Protein AF-A0A523UGD5-F1 (afdb_monomer_lite)

Sequence (244 aa):
MTGHCSKCGKIWTLQTRQGVCQWCGKSATCQSQRTQALRSLKSRANGRKRQARPVGDNGYDQLDGDWLTYYKVAQYFTHRVRFDDREDFLHDLMLEMATVKAKYQEKGKPLTEAGLMRVASYELSDYWVKQRRLTTWLDCGNCSKEQRRKCRDQDLYSDCPKYHQLVSLNTVVGDDGHKAELIEFLADDNAIDIVARLDARRYLQGFPRRIVQIAYKKYSGYQLDGKDRYYLCQFLKKTQKPLF

Secondary structure (DSSP, 8-state):
-EEE-TTT--EEE-SS---B-TTT-SB-------------------------------SGGG--THHHHHHHHHHHHHTTS-STTHHHHHHHHHHHHHHHHHHHHHTT-PPPHHHHHHHHHHHHHHHHHHHHHHHH----TTS-HHHHHHHHHHTTTTT-TT------TT-EES-TT--EEGGGG---TT---HHHHHHHHHHHHTS-HHHHHHHHHHHTTPPPPHHHHHHHHHHHHHH-----

Structure (mmCIF, N/CA/C/O backbone):
data_AF-A0A523UGD5-F1
#
_entry.id   AF-A0A523UGD5-F1
#
loop_
_atom_site.group_PDB
_atom_site.id
_atom_site.type_symbol
_atom_site.label_atom_id
_atom_site.label_alt_id
_atom_site.label_comp_id
_atom_site.label_asym_id
_atom_site.label_entity_id
_atom_site.label_seq_id
_atom_site.pdbx_PDB_ins_code
_atom_site.Cartn_x
_atom_site.Cartn_y
_atom_site.Cartn_z
_atom_site.occupancy
_atom_site.B_iso_or_equiv
_atom_site.auth_seq_id
_atom_site.auth_comp_id
_atom_site.auth_asym_id
_atom_site.auth_atom_id
_atom_site.pdbx_PDB_model_num
ATOM 1 N N . MET A 1 1 ? -26.309 63.365 18.117 1.00 61.38 1 MET A N 1
ATOM 2 C CA . MET A 1 1 ? -27.279 62.242 18.198 1.00 61.38 1 MET A CA 1
ATOM 3 C C . MET A 1 1 ? -27.912 62.090 16.823 1.00 61.38 1 MET A C 1
ATOM 5 O O . MET A 1 1 ? -28.166 63.114 16.206 1.00 61.38 1 MET A O 1
ATOM 9 N N . THR A 1 2 ? -28.109 60.884 16.292 1.00 63.84 2 THR A N 1
ATOM 10 C CA . THR A 1 2 ? -28.754 60.705 14.978 1.00 63.84 2 THR A CA 1
ATOM 11 C C . THR A 1 2 ? -30.275 60.648 15.139 1.00 63.84 2 THR A C 1
ATOM 13 O O . THR A 1 2 ? -30.794 59.900 15.964 1.00 63.84 2 THR A O 1
ATOM 16 N N . GLY A 1 3 ? -30.992 61.490 14.398 1.00 65.81 3 GLY A N 1
ATOM 17 C CA . GLY A 1 3 ? -32.441 61.442 14.239 1.00 65.81 3 GLY A CA 1
ATOM 18 C C . GLY A 1 3 ? -32.799 60.620 13.006 1.00 65.81 3 GLY A C 1
ATOM 19 O O . GLY A 1 3 ? -32.135 60.727 11.977 1.00 65.81 3 GLY A O 1
ATOM 20 N N . HIS A 1 4 ? -33.836 59.794 13.107 1.00 67.81 4 HIS A N 1
ATOM 21 C CA . HIS A 1 4 ? -34.373 59.014 11.996 1.00 67.81 4 HIS A CA 1
ATOM 22 C C . HIS A 1 4 ? -35.880 59.246 11.901 1.00 67.81 4 HIS A C 1
ATOM 24 O O . HIS A 1 4 ? -36.582 59.223 12.913 1.00 67.81 4 HIS A O 1
ATOM 30 N N . CYS A 1 5 ? -36.390 59.461 10.689 1.00 67.69 5 CYS A N 1
ATOM 31 C CA . CYS A 1 5 ? -37.826 59.534 10.445 1.00 67.69 5 CYS A CA 1
ATOM 32 C C . CYS A 1 5 ? -38.301 58.234 9.792 1.00 67.69 5 CYS A C 1
ATOM 34 O O . CYS A 1 5 ? -37.987 57.974 8.633 1.00 67.69 5 CYS A O 1
ATOM 36 N N . SER A 1 6 ? -39.125 57.462 10.502 1.00 67.44 6 SER A N 1
ATOM 37 C CA . SER A 1 6 ? -39.662 56.174 10.031 1.00 67.44 6 SER A CA 1
ATOM 38 C C . SER A 1 6 ? -40.535 56.275 8.777 1.00 67.44 6 SER A C 1
ATOM 40 O O . SER A 1 6 ? -40.750 55.275 8.103 1.00 67.44 6 SER A O 1
ATOM 42 N N . LYS A 1 7 ? -41.041 57.471 8.445 1.00 65.50 7 LYS A N 1
ATOM 43 C CA . LYS A 1 7 ? -41.917 57.670 7.283 1.00 65.50 7 LYS A CA 1
ATOM 44 C C . LYS A 1 7 ? -41.165 58.038 6.006 1.00 65.50 7 LYS A C 1
ATOM 46 O O . LYS A 1 7 ? -41.513 57.535 4.947 1.00 65.50 7 LYS A O 1
ATOM 51 N N . CYS A 1 8 ? -40.166 58.920 6.083 1.00 72.38 8 CYS A N 1
ATOM 52 C CA . CYS A 1 8 ? -39.362 59.289 4.910 1.00 72.38 8 CYS A CA 1
ATOM 53 C C . CYS A 1 8 ? -38.026 58.538 4.827 1.00 72.38 8 CYS A C 1
ATOM 55 O O . CYS A 1 8 ? -37.286 58.731 3.869 1.00 72.38 8 CYS A O 1
ATOM 57 N N . GLY A 1 9 ? -37.693 57.717 5.827 1.00 67.75 9 GLY A N 1
ATOM 58 C CA . GLY A 1 9 ? -36.482 56.896 5.872 1.00 67.75 9 GLY A CA 1
ATOM 59 C C . GLY A 1 9 ? -35.181 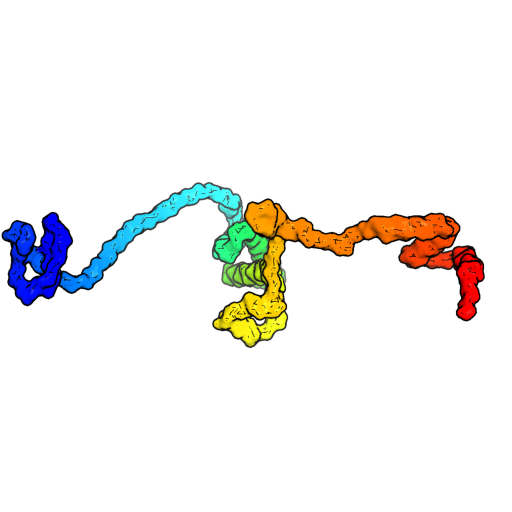57.681 6.069 1.00 67.75 9 GLY A C 1
ATOM 60 O O . GLY A 1 9 ? -34.121 57.079 6.220 1.00 67.75 9 GLY A O 1
ATOM 61 N N . LYS A 1 10 ? -35.233 59.018 6.089 1.00 70.19 10 LYS A N 1
ATOM 62 C CA . LYS A 1 10 ? -34.044 59.872 6.157 1.00 70.19 10 LYS A CA 1
ATOM 63 C C . LYS A 1 10 ? -33.462 59.912 7.566 1.00 70.19 10 LYS A C 1
ATOM 65 O O . LYS A 1 10 ? -34.194 59.937 8.561 1.00 70.19 10 LYS A O 1
ATOM 70 N N . ILE A 1 11 ? -32.135 59.939 7.626 1.00 69.69 11 ILE A N 1
ATOM 71 C CA . ILE A 1 11 ? -31.343 60.040 8.853 1.00 69.69 11 ILE A CA 1
ATOM 72 C C . ILE A 1 11 ? -30.596 61.374 8.822 1.00 69.69 11 ILE A C 1
ATOM 74 O O . ILE A 1 11 ? -30.063 61.756 7.783 1.00 69.69 11 ILE A O 1
ATOM 78 N N . TRP A 1 12 ? -30.558 62.081 9.949 1.00 71.44 12 TRP A N 1
ATOM 79 C CA . TRP A 1 12 ? -29.806 63.327 10.098 1.00 71.44 12 TRP A CA 1
ATOM 80 C C . TRP A 1 12 ? -29.174 63.438 11.480 1.00 71.44 12 TRP A C 1
ATOM 82 O O . TRP A 1 12 ? -29.536 62.726 12.415 1.00 71.44 12 TRP A O 1
ATOM 92 N N . THR A 1 13 ? -28.205 64.330 11.628 1.00 66.56 13 THR A N 1
ATOM 93 C CA . THR A 1 13 ? -27.545 64.599 12.905 1.00 66.56 13 THR A CA 1
ATOM 94 C C . THR A 1 13 ? -28.266 65.737 13.629 1.00 66.56 13 THR A C 1
ATOM 96 O O . THR A 1 13 ? -28.344 66.861 13.149 1.00 66.56 13 THR A O 1
ATOM 99 N N . LEU A 1 14 ? -28.836 65.442 14.799 1.00 61.41 14 LEU A N 1
ATOM 100 C CA . LEU A 1 14 ? -29.460 66.428 15.681 1.00 61.41 14 LEU A CA 1
ATOM 101 C C . LEU A 1 14 ? -28.392 67.061 16.586 1.00 61.41 14 LEU A C 1
ATOM 103 O O . LEU A 1 14 ? -27.676 66.336 17.293 1.00 61.41 14 LEU A O 1
ATOM 107 N N . GLN A 1 15 ? -28.312 68.397 16.573 1.00 58.44 15 GLN A N 1
ATOM 108 C CA . GLN A 1 15 ? -27.441 69.194 17.452 1.00 58.44 15 GLN A CA 1
ATOM 109 C C . GLN A 1 15 ? -28.040 69.392 18.862 1.00 58.44 15 GLN A C 1
ATOM 111 O O . GLN A 1 15 ? -27.291 69.498 19.827 1.00 58.44 15 GLN A O 1
ATOM 116 N N . THR A 1 16 ? -29.368 69.329 19.023 1.00 57.25 16 THR A N 1
ATOM 117 C CA . THR A 1 16 ? -30.081 69.372 20.318 1.00 57.25 16 THR A CA 1
ATOM 118 C C . THR A 1 16 ? -31.269 68.393 20.324 1.00 57.25 16 THR A C 1
ATOM 120 O O . THR A 1 16 ? -31.775 68.003 19.271 1.00 57.25 16 THR A O 1
ATOM 123 N N . ARG A 1 17 ? -31.696 67.914 21.508 1.00 54.78 17 ARG A N 1
ATOM 124 C CA . ARG A 1 17 ? -32.789 66.926 21.661 1.00 54.78 17 ARG A CA 1
ATOM 125 C C . ARG A 1 17 ? -34.153 67.562 21.373 1.00 54.78 17 ARG A C 1
ATOM 127 O O . ARG A 1 17 ? -34.853 67.929 22.310 1.00 54.78 17 ARG A O 1
ATOM 134 N N . GLN A 1 18 ? -34.555 67.668 20.110 1.00 56.19 18 GLN A N 1
ATOM 135 C CA . GLN A 1 18 ? -35.933 68.023 19.760 1.00 56.19 18 GLN A CA 1
ATOM 136 C C . GLN A 1 18 ? -36.442 67.172 18.599 1.00 56.19 18 GLN A C 1
ATOM 138 O O . GLN A 1 18 ? -35.820 67.053 17.545 1.00 56.19 18 GLN A O 1
ATOM 143 N N . GLY A 1 19 ? -37.566 66.511 18.861 1.00 60.88 19 GLY A N 1
ATOM 144 C CA . GLY A 1 19 ? -38.122 65.451 18.044 1.00 60.88 19 GLY A CA 1
ATOM 145 C C . GLY A 1 19 ? -39.165 65.955 17.070 1.00 60.88 19 GLY A C 1
ATOM 146 O O . GLY A 1 19 ? -40.324 65.615 17.255 1.00 60.88 19 GLY A O 1
ATOM 147 N N . VAL A 1 20 ? -38.768 66.702 16.033 1.00 67.25 20 VAL A N 1
ATOM 148 C CA . VAL A 1 20 ? -39.586 66.987 14.836 1.00 67.25 20 VAL A CA 1
ATOM 149 C C . VAL A 1 20 ? -38.708 66.913 13.581 1.00 67.25 20 VAL A C 1
ATOM 151 O O . VAL A 1 20 ? -37.606 67.452 13.545 1.00 67.25 20 VAL A O 1
ATOM 154 N N . CYS A 1 21 ? -39.171 66.201 12.554 1.00 68.31 21 CYS A N 1
ATOM 155 C CA . CYS A 1 21 ? -38.475 66.029 11.282 1.00 68.31 21 CYS A CA 1
ATOM 156 C C . CYS A 1 21 ? -38.555 67.304 10.433 1.00 68.31 21 CYS A C 1
ATOM 158 O O . CYS A 1 21 ? -39.650 67.748 10.091 1.00 68.31 21 CYS A O 1
ATOM 160 N N . GLN A 1 22 ? -37.404 67.837 10.018 1.00 66.19 22 GLN A N 1
ATOM 161 C CA . GLN A 1 22 ? -37.323 69.074 9.229 1.00 66.19 22 GLN A CA 1
ATOM 162 C C . GLN A 1 22 ? -37.952 68.970 7.830 1.00 66.19 22 GLN A C 1
ATOM 164 O O . GLN A 1 22 ? -38.318 69.986 7.254 1.00 66.19 22 GLN A O 1
ATOM 169 N N . TRP A 1 23 ? -38.118 67.761 7.282 1.00 71.12 23 TRP A N 1
ATOM 170 C CA . TRP A 1 23 ? -38.681 67.576 5.936 1.00 71.12 23 TRP A CA 1
ATOM 171 C C . TRP A 1 23 ? -40.185 67.318 5.903 1.00 71.12 23 TRP A C 1
ATOM 173 O O . TRP A 1 23 ? -40.807 67.528 4.870 1.00 71.12 23 TRP A O 1
ATOM 183 N N . CYS A 1 24 ? -40.776 66.817 6.989 1.00 73.12 24 CYS A N 1
ATOM 184 C CA . CYS A 1 24 ? -42.203 66.480 7.012 1.00 73.12 24 CYS A CA 1
ATOM 185 C C . CYS A 1 24 ? -42.978 67.110 8.174 1.00 73.12 24 CYS A C 1
ATOM 187 O O . CYS A 1 24 ? -44.174 66.858 8.302 1.00 73.12 24 CYS A O 1
ATOM 189 N N . GLY A 1 25 ? -42.315 67.900 9.025 1.00 63.97 25 GLY A N 1
ATOM 190 C CA . GLY A 1 25 ? -42.934 68.678 10.102 1.00 63.97 25 GLY A CA 1
ATOM 191 C C . GLY A 1 25 ? -43.533 67.856 11.247 1.00 63.97 25 GLY A C 1
ATOM 192 O O . GLY A 1 25 ? -44.196 68.417 12.112 1.00 63.97 25 GLY A O 1
ATOM 193 N N . LYS A 1 26 ? -43.331 66.531 11.276 1.00 66.31 26 LYS A N 1
ATOM 194 C CA . LYS A 1 26 ? -43.911 65.628 12.289 1.00 66.31 26 LYS A CA 1
ATOM 195 C C . LYS A 1 26 ? -42.903 65.191 13.336 1.00 66.31 26 LYS A C 1
ATOM 197 O O . LYS A 1 26 ? -41.706 65.134 13.052 1.00 66.31 26 LYS A O 1
ATOM 202 N N . SER A 1 27 ? -43.394 64.845 14.526 1.00 61.34 27 SER A N 1
ATOM 203 C CA . SER A 1 27 ? -42.536 64.480 15.644 1.00 61.34 27 SER A CA 1
ATOM 204 C C . SER A 1 27 ? -41.705 63.219 15.368 1.00 61.34 27 SER A C 1
ATOM 206 O O . SER A 1 27 ? -42.207 62.224 14.847 1.00 61.34 27 SER A O 1
ATOM 208 N N . ALA A 1 28 ? -40.410 63.275 15.674 1.00 59.50 28 ALA A N 1
ATOM 209 C CA . ALA A 1 28 ? -39.446 62.196 15.472 1.00 59.50 28 ALA A CA 1
ATOM 210 C C . ALA A 1 28 ? -38.961 61.676 16.832 1.00 59.50 28 ALA A C 1
ATOM 212 O O . ALA A 1 28 ? -38.464 62.439 17.659 1.00 59.50 28 ALA A O 1
ATOM 213 N N . THR A 1 29 ? -39.099 60.375 17.076 1.00 55.31 29 THR A N 1
ATOM 214 C CA . THR A 1 29 ? -38.633 59.714 18.299 1.00 55.31 29 THR A CA 1
ATOM 215 C C . THR A 1 29 ? -37.122 59.480 18.233 1.00 55.31 29 THR A C 1
ATOM 217 O O . THR A 1 29 ? -36.632 58.726 17.394 1.00 55.31 29 THR A O 1
ATOM 220 N N . CYS A 1 30 ? -36.361 60.110 19.132 1.00 50.25 30 CYS A N 1
ATOM 221 C CA . CYS A 1 30 ? -34.925 59.859 19.273 1.00 50.25 30 CYS A CA 1
ATOM 222 C C . CYS A 1 30 ? -34.687 58.432 19.796 1.00 50.25 30 CYS A C 1
ATOM 224 O O . CYS A 1 30 ? -34.859 58.173 20.987 1.00 50.25 30 CYS A O 1
ATOM 226 N N . GLN A 1 31 ? -34.258 57.505 18.936 1.00 51.31 31 GLN A N 1
ATOM 227 C CA . GLN A 1 31 ? -33.793 56.186 19.367 1.00 51.31 31 GLN A CA 1
ATOM 228 C C . GLN A 1 31 ? -32.386 56.306 19.972 1.00 51.31 31 GLN A C 1
ATOM 230 O O . GLN A 1 31 ? -31.380 56.115 19.296 1.00 51.31 31 GLN A O 1
ATOM 235 N N . SER A 1 32 ? -32.285 56.610 21.268 1.00 47.88 32 SER A N 1
ATOM 236 C CA . SER A 1 32 ? -31.050 56.359 22.018 1.00 47.88 32 SER A CA 1
ATOM 237 C C . SER A 1 32 ? -31.013 54.893 22.448 1.00 47.88 32 SER A C 1
ATOM 239 O O . SER A 1 32 ? -31.184 54.574 23.623 1.00 47.88 32 SER A O 1
ATOM 241 N N . GLN A 1 33 ? -30.835 53.985 21.494 1.00 50.12 33 GLN A N 1
ATOM 242 C CA . GLN A 1 33 ? -30.539 52.595 21.809 1.00 50.12 33 GLN A CA 1
ATOM 243 C C . GLN A 1 33 ? -29.031 52.406 21.666 1.00 50.12 33 GLN A C 1
ATOM 245 O O . GLN A 1 33 ? -28.500 52.359 20.560 1.00 50.12 33 GLN A O 1
ATOM 250 N N . ARG A 1 34 ? -28.329 52.281 22.805 1.00 44.00 34 ARG A N 1
ATOM 251 C CA . ARG A 1 34 ? -27.148 51.409 22.841 1.00 44.00 34 ARG A CA 1
ATOM 252 C C . ARG A 1 34 ? -27.615 50.109 22.202 1.00 44.00 34 ARG A C 1
ATOM 254 O O . ARG A 1 34 ? -28.583 49.525 22.687 1.00 44.00 34 ARG A O 1
ATOM 261 N N . THR A 1 35 ? -26.975 49.704 21.116 1.00 45.28 35 THR A N 1
ATOM 262 C CA . THR A 1 35 ? -27.159 48.396 20.501 1.00 45.28 35 THR A CA 1
ATOM 263 C C . THR A 1 35 ? -26.777 47.338 21.534 1.00 45.28 35 THR A C 1
ATOM 265 O O . THR A 1 35 ? -25.656 46.841 21.573 1.00 45.28 35 THR A O 1
ATOM 268 N N . GLN A 1 36 ? -27.709 46.991 22.424 1.00 49.88 36 GLN A N 1
ATOM 269 C CA . GLN A 1 36 ? -27.727 45.658 22.993 1.00 49.88 36 GLN A CA 1
ATOM 270 C C . GLN A 1 36 ? -27.895 44.754 21.786 1.00 49.88 36 GLN A C 1
ATOM 272 O O . GLN A 1 36 ? -28.938 44.783 21.133 1.00 49.88 36 GLN A O 1
ATOM 277 N N . ALA A 1 37 ? -26.820 44.044 21.441 1.00 45.38 37 ALA A N 1
ATOM 278 C CA . ALA A 1 37 ? -26.863 42.997 20.443 1.00 45.38 37 ALA A CA 1
ATOM 279 C C . ALA A 1 37 ? -28.133 42.190 20.702 1.00 45.38 37 ALA A C 1
ATOM 281 O O . ALA A 1 37 ? -28.329 41.696 21.818 1.00 45.38 37 ALA A O 1
ATOM 282 N N . LEU A 1 38 ? -29.017 42.141 19.700 1.00 43.69 38 LEU A N 1
ATOM 283 C CA . LEU A 1 38 ? -30.143 41.224 19.680 1.00 43.69 38 LEU A CA 1
ATOM 284 C C . LEU A 1 38 ? -29.564 39.876 20.086 1.00 43.69 38 LEU A C 1
ATOM 286 O O . LEU A 1 38 ? -28.803 39.275 19.326 1.00 43.69 38 LEU A O 1
ATOM 290 N N . ARG A 1 39 ? -29.853 39.441 21.322 1.00 43.56 39 ARG A N 1
ATOM 291 C CA . ARG A 1 39 ? -29.605 38.062 21.727 1.00 43.56 39 ARG A CA 1
ATOM 292 C C . ARG A 1 39 ? -30.244 37.271 20.614 1.00 43.56 39 ARG A C 1
ATOM 294 O O . ARG A 1 39 ? -31.444 37.448 20.399 1.00 43.56 39 ARG A O 1
ATOM 301 N N . SER A 1 40 ? -29.445 36.514 19.859 1.00 43.44 40 SER A N 1
ATOM 302 C CA . SER A 1 40 ? -29.993 35.703 18.787 1.00 43.44 40 SER A CA 1
ATOM 303 C C . SER A 1 40 ? -31.125 34.929 19.439 1.00 43.44 40 SER A C 1
ATOM 305 O O . SER A 1 40 ? -30.876 34.146 20.365 1.00 43.44 40 SER A O 1
ATOM 307 N N . LEU A 1 41 ? -32.364 35.207 19.039 1.00 50.16 41 LEU A N 1
ATOM 308 C CA . LEU A 1 41 ? -33.441 34.270 19.251 1.00 50.16 41 LEU A CA 1
ATOM 309 C C . LEU A 1 41 ? -32.907 33.026 18.563 1.00 50.16 41 LEU A C 1
ATOM 311 O O . LEU A 1 41 ? -32.875 32.970 17.337 1.00 50.16 41 LEU A O 1
ATOM 315 N N . LYS A 1 42 ? -32.337 32.108 19.356 1.00 45.34 42 LYS A N 1
ATOM 316 C CA . LYS A 1 42 ? -32.001 30.772 18.903 1.00 45.34 42 LYS A CA 1
ATOM 317 C C . LYS A 1 42 ? -33.329 30.286 18.375 1.00 45.34 42 LYS A C 1
ATOM 319 O O . LYS A 1 42 ? -34.216 29.948 19.161 1.00 45.34 42 LYS A O 1
ATOM 324 N N . SER A 1 43 ? -33.488 30.326 17.056 1.00 46.44 43 SER A N 1
ATOM 325 C CA . SER A 1 43 ? -34.434 29.470 16.391 1.00 46.44 43 SER A CA 1
ATOM 326 C C . SER A 1 43 ? -34.125 28.114 16.996 1.00 46.44 43 SER A C 1
ATOM 328 O O . SER A 1 43 ? -33.007 27.601 16.896 1.00 46.44 43 SER A O 1
ATOM 330 N N . ARG A 1 44 ? -35.073 27.602 17.786 1.00 46.56 44 ARG A N 1
ATOM 331 C CA . ARG A 1 44 ? -35.105 26.186 18.089 1.00 46.56 44 ARG A CA 1
ATOM 332 C C . ARG A 1 44 ? -35.155 25.572 16.708 1.00 46.56 44 ARG A C 1
ATOM 334 O O . ARG A 1 44 ? -36.206 25.553 16.076 1.00 46.56 44 ARG A O 1
ATOM 341 N N . ALA A 1 45 ? -33.986 25.203 16.195 1.00 46.53 45 ALA A N 1
ATOM 342 C CA . ALA A 1 45 ? -33.887 24.272 15.113 1.00 46.53 45 ALA A CA 1
ATOM 343 C C . ALA A 1 45 ? -34.666 23.086 15.659 1.00 46.53 45 ALA A C 1
ATOM 345 O O . ALA A 1 45 ? -34.187 22.374 16.542 1.00 46.53 45 ALA A O 1
ATOM 346 N N . ASN A 1 46 ? -35.921 22.957 15.225 1.00 52.19 46 ASN A N 1
ATOM 347 C CA . ASN A 1 46 ? -36.558 21.668 15.139 1.00 52.19 46 ASN A CA 1
ATOM 348 C C . ASN A 1 46 ? -35.533 20.862 14.368 1.00 52.19 46 ASN A C 1
ATOM 350 O O . ASN A 1 46 ? -35.401 21.027 13.154 1.00 52.19 46 ASN A O 1
ATOM 354 N N . GLY A 1 47 ? -34.691 20.143 15.120 1.00 48.94 47 GLY A N 1
ATOM 355 C CA . GLY A 1 47 ? -33.672 19.288 14.565 1.00 48.94 47 GLY A CA 1
ATOM 356 C C . GLY A 1 47 ? -34.418 18.502 13.524 1.00 48.94 47 GLY A C 1
ATOM 357 O O . GLY A 1 47 ? -35.453 17.919 13.856 1.00 48.94 47 GLY A O 1
ATOM 358 N N . ARG A 1 48 ? -33.985 18.621 12.262 1.00 47.53 48 ARG A N 1
ATOM 359 C CA . ARG A 1 48 ? -34.450 17.768 11.174 1.00 47.53 48 ARG A CA 1
ATOM 360 C C . ARG A 1 48 ? -34.545 16.396 11.815 1.00 47.53 48 ARG A C 1
ATOM 362 O O . ARG A 1 48 ? -33.503 15.835 12.160 1.00 47.53 48 ARG A O 1
ATOM 369 N N . LYS A 1 49 ? -35.767 15.927 12.108 1.00 48.69 49 LYS A N 1
ATOM 370 C CA . LYS A 1 49 ? -35.956 14.553 12.541 1.00 48.69 49 LYS A CA 1
ATOM 371 C C . LYS A 1 49 ? -35.333 13.815 11.383 1.00 48.69 49 LYS A C 1
ATOM 373 O O . LYS A 1 49 ? -35.814 13.961 10.257 1.00 48.69 49 LYS A O 1
ATOM 378 N N . ARG A 1 50 ? -34.162 13.213 11.627 1.00 46.97 50 ARG A N 1
ATOM 379 C CA . ARG A 1 50 ? -33.523 12.338 10.655 1.00 46.97 50 ARG A CA 1
ATOM 380 C C . ARG A 1 50 ? -34.672 11.451 10.229 1.00 46.97 50 ARG A C 1
ATOM 382 O O . ARG A 1 50 ? -35.275 10.818 11.097 1.00 46.97 50 ARG A O 1
ATOM 389 N N . GLN A 1 51 ? -35.068 11.545 8.961 1.00 48.06 51 GLN A N 1
ATOM 390 C CA . GLN A 1 51 ? -35.996 10.577 8.407 1.00 48.06 51 GLN A CA 1
ATOM 391 C C . GLN A 1 51 ? -35.431 9.240 8.865 1.00 48.06 51 GLN A C 1
ATOM 393 O O . GLN A 1 51 ? -34.219 9.030 8.715 1.00 48.06 51 GLN A O 1
ATOM 398 N N . ALA A 1 52 ? -36.238 8.453 9.585 1.00 44.28 52 ALA A N 1
ATOM 399 C CA . ALA A 1 52 ? -35.828 7.113 9.956 1.00 44.28 52 ALA A CA 1
ATOM 400 C C . ALA A 1 52 ? -35.314 6.513 8.654 1.00 44.28 52 ALA A C 1
ATOM 402 O O . ALA A 1 52 ? -36.051 6.496 7.664 1.00 44.28 52 ALA A O 1
ATOM 403 N N . ARG A 1 53 ? -34.008 6.209 8.609 1.00 49.88 53 ARG A N 1
ATOM 404 C CA . ARG A 1 53 ? -33.445 5.555 7.433 1.00 49.88 53 ARG A CA 1
ATOM 405 C C . ARG A 1 53 ? -34.369 4.370 7.172 1.00 49.88 53 ARG A C 1
ATOM 407 O O . ARG A 1 53 ? -34.751 3.731 8.159 1.00 49.88 53 ARG A O 1
ATOM 414 N N . PRO A 1 54 ? -34.762 4.097 5.916 1.00 42.28 54 PRO A N 1
ATOM 415 C CA . PRO A 1 54 ? -35.337 2.796 5.643 1.00 42.28 54 PRO A CA 1
ATOM 416 C C . PRO A 1 54 ? -34.343 1.812 6.252 1.00 42.28 54 PRO A C 1
ATOM 418 O O . PRO A 1 54 ? -33.137 1.924 6.002 1.00 42.28 54 PRO A O 1
ATOM 421 N N . VAL A 1 55 ? -34.818 0.984 7.180 1.00 49.62 55 VAL A N 1
ATOM 422 C CA . VAL A 1 55 ? -34.043 -0.132 7.704 1.00 49.62 55 VAL A CA 1
ATOM 423 C C . VAL A 1 55 ? -33.918 -1.059 6.503 1.00 49.62 55 VAL A C 1
ATOM 425 O O . VAL A 1 55 ? -34.737 -1.942 6.291 1.00 49.62 55 VAL A O 1
ATOM 428 N N . GLY A 1 56 ? -32.983 -0.724 5.609 1.00 47.22 56 GLY A N 1
ATOM 429 C CA . GLY A 1 56 ? -32.339 -1.703 4.769 1.00 47.22 56 GLY A CA 1
ATOM 430 C C . GLY A 1 56 ? -31.722 -2.637 5.779 1.00 47.22 56 GLY A C 1
ATOM 431 O O . GLY A 1 56 ? -30.800 -2.252 6.495 1.00 47.22 56 GLY A O 1
ATOM 432 N N . ASP A 1 57 ? -32.393 -3.762 5.965 1.00 50.88 57 ASP A N 1
ATOM 433 C CA . ASP A 1 57 ? -31.928 -4.861 6.778 1.00 50.88 57 ASP A CA 1
ATOM 434 C C . ASP A 1 57 ? -30.534 -5.201 6.249 1.00 50.88 57 ASP A C 1
ATOM 436 O O . ASP A 1 57 ? -30.387 -5.716 5.141 1.00 50.88 57 ASP A O 1
ATOM 440 N N . ASN A 1 58 ? -29.489 -4.783 6.968 1.00 61.38 58 ASN A N 1
ATOM 441 C CA . ASN A 1 58 ? -28.113 -4.937 6.502 1.00 61.38 58 ASN A CA 1
ATOM 442 C C . ASN A 1 58 ? -27.670 -6.416 6.574 1.00 61.38 58 ASN A C 1
ATOM 444 O O . ASN A 1 58 ? -26.477 -6.687 6.562 1.00 61.38 58 ASN A O 1
ATOM 448 N N . GLY A 1 59 ? -28.588 -7.378 6.734 1.00 71.62 59 GLY A N 1
ATOM 449 C CA . GLY A 1 59 ? -28.316 -8.813 6.863 1.00 71.62 59 GLY A CA 1
ATOM 450 C C . GLY A 1 59 ? -27.651 -9.212 8.186 1.00 71.62 59 GLY A C 1
ATOM 451 O O . GLY A 1 59 ? -27.682 -10.379 8.566 1.00 71.62 59 GLY A O 1
ATOM 452 N N . TYR A 1 60 ? -27.089 -8.251 8.924 1.00 77.44 60 TYR A N 1
ATOM 453 C CA . TYR A 1 60 ? -26.380 -8.473 10.184 1.00 77.44 60 TYR A CA 1
ATOM 454 C C . TYR A 1 60 ? -27.292 -8.633 11.406 1.00 77.44 60 TYR A C 1
ATOM 456 O O . TYR A 1 60 ? -26.803 -8.999 12.474 1.00 77.44 60 TYR A O 1
ATOM 464 N N . ASP A 1 61 ? -28.598 -8.393 11.266 1.00 76.94 61 ASP A N 1
ATOM 465 C CA . ASP A 1 61 ? -29.573 -8.540 12.356 1.00 76.94 61 ASP A CA 1
ATOM 466 C C . ASP A 1 61 ? -29.790 -10.016 12.750 1.00 76.94 61 ASP A C 1
ATOM 468 O O . ASP A 1 61 ? -30.299 -10.302 13.831 1.00 76.94 61 ASP A O 1
ATOM 472 N N . GLN A 1 62 ? -29.348 -10.952 11.901 1.00 84.62 62 GLN A N 1
ATOM 473 C CA . GLN A 1 62 ? -29.376 -12.402 12.137 1.00 84.62 62 GLN A CA 1
ATOM 474 C C . GLN A 1 62 ? -28.086 -12.938 12.783 1.00 84.62 62 GLN A C 1
ATOM 476 O O . GLN A 1 62 ? -27.955 -14.145 12.985 1.00 84.62 62 GLN A O 1
ATOM 481 N N . LEU A 1 63 ? -27.096 -12.080 13.057 1.00 86.69 63 LEU A N 1
ATOM 482 C CA . LEU A 1 63 ? -25.856 -12.521 13.688 1.00 86.69 63 LEU A CA 1
ATOM 483 C C . LEU A 1 63 ? -26.069 -12.803 15.174 1.00 86.69 63 LEU A C 1
ATOM 485 O O . LEU A 1 63 ? -26.537 -11.942 15.916 1.00 86.69 63 LEU A O 1
ATOM 489 N N . ASP A 1 64 ? -25.587 -13.963 15.616 1.00 87.00 64 ASP A N 1
ATOM 490 C CA . ASP A 1 64 ? -25.635 -14.390 17.011 1.00 87.00 64 ASP A CA 1
ATOM 491 C C . ASP A 1 64 ? -24.237 -14.578 17.625 1.00 87.00 64 ASP A C 1
ATOM 493 O O . ASP A 1 64 ? -23.221 -14.763 16.944 1.00 87.00 64 ASP A O 1
ATOM 497 N N . GLY A 1 65 ? -24.185 -14.522 18.959 1.00 89.56 65 GLY A N 1
ATOM 498 C CA . GLY A 1 65 ? -22.994 -14.826 19.753 1.00 89.56 65 GLY A CA 1
ATOM 499 C C . GLY A 1 65 ? -21.812 -13.878 19.515 1.00 89.56 65 GLY A C 1
ATOM 500 O O . GLY A 1 65 ? -21.919 -12.654 19.646 1.00 89.56 65 GLY A O 1
ATOM 501 N N . ASP A 1 66 ? -20.649 -14.453 19.208 1.00 91.25 66 ASP A N 1
ATOM 502 C CA . ASP A 1 66 ? -19.399 -13.705 19.039 1.00 91.25 66 ASP A CA 1
ATOM 503 C C . ASP A 1 66 ? -19.429 -12.768 17.835 1.00 91.25 66 ASP A C 1
ATOM 505 O O . ASP A 1 66 ? -18.943 -11.640 17.917 1.00 91.25 66 ASP A O 1
ATOM 509 N N . TRP A 1 67 ? -20.055 -13.200 16.740 1.00 93.50 67 TRP A N 1
ATOM 510 C CA . TRP A 1 67 ? -20.139 -12.423 15.508 1.00 93.50 67 TRP A CA 1
ATOM 511 C C . TRP A 1 67 ? -20.956 -11.147 15.686 1.00 93.50 67 TRP A C 1
ATOM 513 O O . TRP A 1 67 ? -20.555 -10.097 15.186 1.00 93.50 67 TRP A O 1
ATOM 523 N N . LEU A 1 68 ? -22.035 -11.196 16.475 1.00 93.12 68 LEU A N 1
ATOM 524 C CA . LEU A 1 68 ? -22.800 -10.003 16.842 1.00 93.12 68 LEU A CA 1
ATOM 525 C C . LEU A 1 68 ? -21.945 -9.003 17.628 1.00 93.12 68 LEU A C 1
ATOM 527 O O . LEU A 1 68 ? -22.056 -7.789 17.452 1.00 93.12 68 LEU A O 1
ATOM 531 N N . THR A 1 69 ? -21.078 -9.513 18.502 1.00 93.06 69 THR A N 1
ATOM 532 C CA . THR A 1 69 ? -20.158 -8.683 19.286 1.00 93.06 69 THR A CA 1
ATOM 533 C C . THR A 1 69 ? -19.107 -8.047 18.379 1.00 93.06 69 THR A C 1
ATOM 535 O O . THR A 1 69 ? -18.886 -6.839 18.460 1.00 93.06 69 THR A O 1
ATOM 538 N N . TYR A 1 70 ? -18.509 -8.820 17.468 1.00 95.12 70 TYR A N 1
ATOM 539 C CA . TYR A 1 70 ? -17.551 -8.303 16.489 1.00 95.12 70 TYR A CA 1
ATOM 540 C C . TYR A 1 70 ? -18.173 -7.241 15.597 1.00 95.12 70 TYR A C 1
ATOM 542 O O . TYR A 1 70 ? -17.586 -6.177 15.438 1.00 95.12 70 TYR A O 1
ATOM 550 N N . TYR A 1 71 ? -19.381 -7.481 15.088 1.00 94.94 71 TYR A N 1
ATOM 551 C CA . TYR A 1 71 ? -20.106 -6.524 14.263 1.00 94.94 71 TYR A CA 1
ATOM 552 C C . TYR A 1 71 ? -20.349 -5.200 14.999 1.00 94.94 71 TYR A C 1
ATOM 554 O O . TYR A 1 71 ? -20.050 -4.137 14.458 1.00 94.94 71 TYR A O 1
ATOM 562 N N . LYS A 1 72 ? -20.809 -5.236 16.259 1.00 93.56 72 LYS A N 1
ATOM 563 C CA . LYS A 1 72 ? -21.016 -4.019 17.070 1.00 93.56 72 LYS A CA 1
ATOM 564 C C . LYS A 1 72 ? -19.731 -3.211 17.236 1.00 93.56 72 LYS A C 1
ATOM 566 O O . LYS A 1 72 ? -19.747 -1.988 17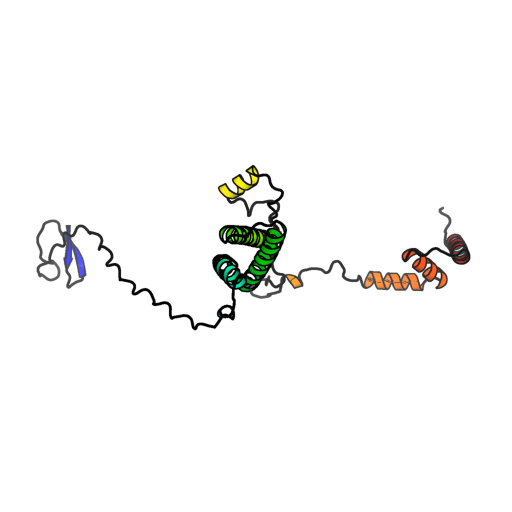.085 1.00 93.56 72 LYS A O 1
ATOM 571 N N . VAL A 1 73 ? -18.616 -3.887 17.522 1.00 94.81 73 VAL A N 1
ATOM 572 C CA . VAL A 1 73 ? -17.308 -3.227 17.622 1.00 94.81 73 VAL A CA 1
ATOM 573 C C . VAL A 1 73 ? -16.879 -2.701 16.251 1.00 94.81 73 VAL A C 1
ATOM 575 O O . VAL A 1 73 ? -16.464 -1.553 16.150 1.00 94.81 73 VAL A O 1
ATOM 578 N N . ALA A 1 74 ? -17.030 -3.481 15.181 1.00 95.19 74 ALA A N 1
ATOM 579 C CA . ALA A 1 74 ? -16.629 -3.099 13.832 1.00 95.19 74 ALA A CA 1
ATOM 580 C C . ALA A 1 74 ? -17.377 -1.873 13.320 1.00 95.19 74 ALA A C 1
ATOM 582 O O . ALA A 1 74 ? -16.764 -0.902 12.871 1.00 95.19 74 ALA A O 1
ATOM 583 N N . GLN A 1 75 ? -18.698 -1.869 13.476 1.00 93.69 75 GLN A N 1
ATOM 584 C CA . GLN A 1 75 ? -19.579 -0.775 13.086 1.00 93.69 75 GLN A CA 1
ATOM 585 C C . GLN A 1 75 ? -19.191 0.551 13.757 1.00 93.69 75 GLN A C 1
ATOM 587 O O . GLN A 1 75 ? -19.343 1.622 13.165 1.00 93.69 75 GLN A O 1
ATOM 592 N N . TYR A 1 76 ? -18.633 0.501 14.970 1.00 94.12 76 TYR A N 1
ATOM 593 C CA . TYR A 1 76 ? -18.111 1.690 15.635 1.00 94.12 76 TYR A CA 1
ATOM 594 C C . TYR A 1 76 ? -16.912 2.307 14.895 1.00 94.12 76 TYR A C 1
ATOM 596 O O . TYR A 1 76 ? -16.739 3.522 14.947 1.00 94.12 76 TYR A O 1
ATOM 604 N N . PHE A 1 77 ? -16.105 1.536 14.162 1.00 94.50 77 PHE A N 1
ATOM 605 C CA . PHE A 1 77 ? -14.924 2.040 13.448 1.00 94.50 77 PHE A CA 1
ATOM 606 C C . PHE A 1 77 ? -15.160 2.338 11.959 1.00 94.50 77 PHE A C 1
ATOM 608 O O . PHE A 1 77 ? -14.471 3.205 11.422 1.00 94.50 77 PHE A O 1
ATOM 615 N N . THR A 1 78 ? -16.147 1.721 11.299 1.00 93.12 78 THR A N 1
ATOM 616 C CA . THR A 1 78 ? -16.369 1.861 9.839 1.00 93.12 78 THR A CA 1
ATOM 617 C C . THR A 1 78 ? -16.549 3.300 9.363 1.00 93.12 78 THR A C 1
ATOM 619 O O . THR A 1 78 ? -16.072 3.682 8.298 1.00 93.12 78 THR A O 1
ATOM 622 N N . HIS A 1 79 ? -17.192 4.158 10.156 1.00 92.38 79 HIS A N 1
ATOM 623 C CA . HIS A 1 79 ? -17.386 5.561 9.777 1.00 92.38 79 HIS A CA 1
ATOM 624 C C . HIS A 1 79 ? -16.072 6.359 9.679 1.00 92.38 79 HIS A C 1
ATOM 626 O O . HIS A 1 79 ? -16.066 7.431 9.072 1.00 92.38 79 HIS A O 1
ATOM 632 N N . ARG A 1 80 ? -14.983 5.852 10.274 1.00 93.69 80 ARG A N 1
ATOM 633 C CA . ARG A 1 80 ? -13.635 6.442 10.251 1.00 93.69 80 ARG A CA 1
ATOM 634 C C . ARG A 1 80 ? -12.811 6.003 9.043 1.00 93.69 80 ARG A C 1
ATOM 636 O O . ARG A 1 80 ? -11.671 6.434 8.928 1.00 93.69 80 ARG A O 1
ATOM 643 N N . VAL A 1 81 ? -13.361 5.141 8.195 1.00 94.94 81 VAL A N 1
ATOM 644 C CA . VAL A 1 81 ? -12.766 4.642 6.951 1.00 94.94 81 VAL A CA 1
ATOM 645 C C . VAL A 1 81 ? -13.409 5.370 5.764 1.00 94.94 81 VAL A C 1
ATOM 647 O O . VAL A 1 81 ? -14.486 5.975 5.903 1.00 94.94 81 VAL A O 1
ATOM 650 N N . ARG A 1 82 ? -12.735 5.368 4.603 1.00 92.69 82 ARG A N 1
ATOM 651 C CA . ARG A 1 82 ? -13.309 5.915 3.362 1.00 92.69 82 ARG A CA 1
ATOM 652 C C . ARG A 1 82 ? -14.633 5.234 3.064 1.00 92.69 82 ARG A C 1
ATOM 654 O O . ARG A 1 82 ? -14.805 4.074 3.395 1.00 92.69 82 ARG A O 1
ATOM 661 N N . PHE A 1 83 ? -15.554 5.979 2.457 1.00 93.25 83 PHE A N 1
ATOM 662 C CA . PHE A 1 83 ? -16.911 5.505 2.194 1.00 93.25 83 PHE A CA 1
ATOM 663 C C . PHE A 1 83 ? -16.936 4.215 1.367 1.00 93.25 83 PHE A C 1
ATOM 665 O O . PHE A 1 83 ? -17.644 3.289 1.747 1.00 93.25 83 PHE A O 1
ATOM 672 N N . ASP A 1 84 ? -16.124 4.168 0.313 1.00 91.88 84 ASP A N 1
ATOM 673 C CA . ASP A 1 84 ? -16.053 3.042 -0.624 1.00 91.88 84 ASP A CA 1
ATOM 674 C C . ASP A 1 84 ? -15.543 1.759 0.058 1.00 91.88 84 ASP A C 1
ATOM 676 O O . ASP A 1 84 ? -16.041 0.677 -0.216 1.00 91.88 84 ASP A O 1
ATOM 680 N N . ASP A 1 85 ? -14.632 1.898 1.027 1.00 94.12 85 ASP A N 1
ATOM 681 C CA . ASP A 1 85 ? -13.941 0.774 1.676 1.00 94.12 85 ASP A CA 1
ATOM 682 C C . ASP A 1 85 ? -14.645 0.305 2.970 1.00 94.12 85 ASP A C 1
ATOM 684 O O . ASP A 1 85 ? -14.114 -0.519 3.715 1.00 94.12 85 ASP A O 1
ATOM 688 N N . ARG A 1 86 ? -15.810 0.871 3.326 1.00 93.81 86 ARG A N 1
ATOM 689 C CA . ARG A 1 86 ? -16.436 0.621 4.644 1.00 93.81 86 ARG A CA 1
ATOM 690 C C . ARG A 1 86 ? -16.896 -0.810 4.835 1.00 93.81 86 ARG A C 1
ATOM 692 O O . ARG A 1 86 ? -16.816 -1.308 5.956 1.00 93.81 86 ARG A O 1
ATOM 699 N N . GLU A 1 87 ? -17.456 -1.402 3.789 1.00 92.31 87 GLU A N 1
ATOM 700 C CA . GLU A 1 87 ? -17.997 -2.756 3.842 1.00 92.31 87 GLU A CA 1
ATOM 701 C C . GLU A 1 87 ? -16.857 -3.767 3.889 1.00 92.31 87 GLU A C 1
ATOM 703 O O . GLU A 1 87 ? -16.835 -4.596 4.794 1.00 92.31 87 GLU A O 1
ATOM 708 N N . ASP A 1 88 ? -15.858 -3.629 3.020 1.00 94.69 88 ASP A N 1
ATOM 709 C CA . ASP A 1 88 ? -14.660 -4.475 3.033 1.00 94.69 88 ASP A CA 1
ATOM 710 C C . ASP A 1 88 ? -13.946 -4.401 4.388 1.00 94.69 88 ASP A C 1
ATOM 712 O O . ASP A 1 88 ? -13.733 -5.422 5.040 1.00 94.69 88 ASP A O 1
ATOM 716 N N . PHE A 1 89 ? -13.705 -3.186 4.897 1.00 95.88 89 PHE A N 1
ATOM 717 C CA . PHE A 1 89 ? -13.087 -2.999 6.210 1.00 95.88 89 PHE A CA 1
ATOM 718 C C . PHE A 1 89 ? -13.907 -3.621 7.347 1.00 95.88 89 PHE A C 1
ATOM 720 O O . PHE A 1 89 ? -13.330 -4.153 8.292 1.00 95.88 89 PHE A O 1
ATOM 727 N N . LEU A 1 90 ? -15.244 -3.548 7.296 1.00 95.38 90 LEU A N 1
ATOM 728 C CA . LEU A 1 90 ? -16.107 -4.169 8.305 1.00 95.38 90 LEU A CA 1
ATOM 729 C C . LEU A 1 90 ? -15.883 -5.681 8.349 1.00 95.38 90 LEU A C 1
ATOM 731 O O . LEU A 1 90 ? -15.688 -6.234 9.434 1.00 95.38 90 LEU A O 1
ATOM 735 N N . HIS A 1 91 ? -15.908 -6.333 7.186 1.00 94.56 91 HIS A N 1
ATOM 736 C CA . HIS A 1 91 ? -15.742 -7.778 7.082 1.00 94.56 91 HIS A CA 1
ATOM 737 C C . HIS A 1 91 ? -14.332 -8.216 7.485 1.00 94.56 91 HIS A C 1
ATOM 739 O O . HIS A 1 91 ? -14.196 -9.130 8.303 1.00 94.56 91 HIS A O 1
ATOM 745 N N . ASP A 1 92 ? -13.301 -7.526 6.996 1.00 95.94 92 ASP A N 1
ATOM 746 C CA . ASP A 1 92 ? -11.903 -7.793 7.346 1.00 95.94 92 ASP A CA 1
ATOM 747 C C . ASP A 1 92 ? -11.687 -7.711 8.861 1.00 95.94 92 ASP A C 1
ATOM 749 O O . ASP A 1 92 ? -11.096 -8.603 9.473 1.00 95.94 92 ASP A O 1
ATOM 753 N N . LEU A 1 93 ? -12.249 -6.684 9.506 1.00 96.44 93 LEU A N 1
ATOM 754 C CA . LEU A 1 93 ? -12.149 -6.512 10.951 1.00 96.44 93 LEU A CA 1
ATOM 755 C C . LEU A 1 93 ? -12.810 -7.662 11.721 1.00 96.44 93 LEU A C 1
ATOM 757 O O . LEU A 1 93 ? -12.280 -8.115 12.737 1.00 96.44 93 LEU A O 1
ATOM 761 N N . MET A 1 94 ? -13.978 -8.123 11.266 1.00 95.62 94 MET A N 1
ATOM 762 C CA . MET A 1 94 ? -14.683 -9.245 11.888 1.00 95.62 94 MET A CA 1
ATOM 763 C C . MET A 1 94 ? -13.882 -10.544 11.765 1.00 95.62 94 MET A C 1
ATOM 765 O O . MET A 1 94 ? -13.799 -11.300 12.738 1.00 95.62 94 MET A O 1
ATOM 769 N N . LEU A 1 95 ? -13.255 -10.784 10.610 1.00 96.75 95 LEU A N 1
ATOM 770 C CA . LEU A 1 95 ? -12.359 -11.922 10.409 1.00 96.75 95 LEU A CA 1
ATOM 771 C C . LEU A 1 95 ? -11.145 -11.836 11.339 1.00 96.75 95 LEU A C 1
ATOM 773 O O . LEU A 1 95 ? -10.854 -12.806 12.040 1.00 96.75 95 LEU A O 1
ATOM 777 N N . GLU A 1 96 ? -10.489 -10.678 11.432 1.00 96.75 96 GLU A N 1
ATOM 778 C CA . GLU A 1 96 ? -9.330 -10.493 12.313 1.00 96.75 96 GLU A CA 1
ATOM 779 C C . GLU A 1 96 ? -9.676 -10.668 13.794 1.00 96.75 96 GLU A C 1
ATOM 781 O O . GLU A 1 96 ? -8.951 -11.322 14.547 1.00 96.75 96 GLU A O 1
ATOM 786 N N . MET A 1 97 ? -10.832 -10.170 14.235 1.00 96.00 97 MET A N 1
ATOM 787 C CA . MET A 1 97 ? -11.318 -10.422 15.593 1.00 96.00 97 MET A CA 1
ATOM 788 C C . MET A 1 97 ? -11.505 -11.916 15.872 1.00 96.00 97 MET A C 1
ATOM 790 O O . MET A 1 97 ? -11.114 -12.392 16.944 1.00 96.00 97 MET A O 1
ATOM 794 N N . ALA A 1 98 ? -12.045 -12.667 14.909 1.00 95.81 98 ALA A N 1
ATOM 795 C CA . ALA A 1 98 ? -12.191 -14.112 15.020 1.00 95.81 98 ALA A CA 1
ATOM 796 C C . ALA A 1 98 ? -10.827 -14.823 15.075 1.00 95.81 98 ALA A C 1
ATOM 798 O O . ALA A 1 98 ? -10.628 -15.687 15.937 1.00 95.81 98 ALA A O 1
ATOM 799 N N . THR A 1 99 ? -9.857 -14.426 14.238 1.00 96.31 99 THR A N 1
ATOM 800 C CA . THR A 1 99 ? -8.508 -15.020 14.254 1.00 96.31 99 THR A CA 1
ATOM 801 C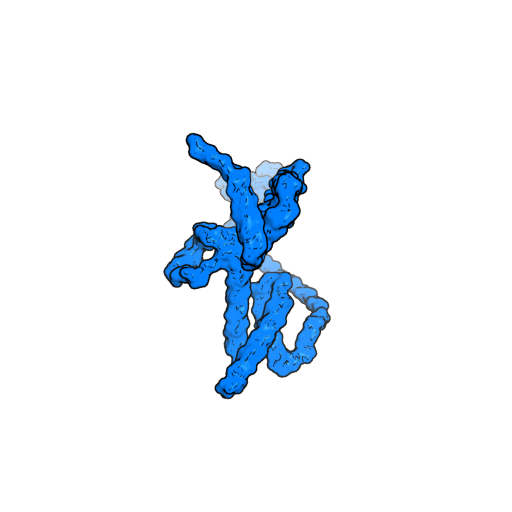 C . THR A 1 99 ? -7.793 -14.757 15.581 1.00 96.31 99 THR A C 1
ATOM 803 O O . THR A 1 99 ? -7.163 -15.655 16.150 1.00 96.31 99 THR A O 1
ATOM 806 N N . VAL A 1 100 ? -7.910 -13.541 16.123 1.00 95.38 100 VAL A N 1
ATOM 807 C CA . VAL A 1 100 ? -7.313 -13.174 17.409 1.00 95.38 100 VAL A CA 1
ATOM 808 C C . VAL A 1 100 ? -7.991 -13.931 18.542 1.00 95.38 100 VAL A C 1
ATOM 810 O O . VAL A 1 100 ? -7.295 -14.434 19.426 1.00 95.38 100 VAL A O 1
ATOM 813 N N . LYS A 1 101 ? -9.321 -14.079 18.519 1.00 94.50 101 LYS A N 1
ATOM 814 C CA . LYS A 1 101 ? -10.027 -14.857 19.540 1.00 94.50 101 LYS A CA 1
ATOM 815 C C . LYS A 1 101 ? -9.564 -16.314 19.561 1.00 94.50 101 LYS A C 1
ATOM 817 O O . LYS A 1 101 ? -9.271 -16.811 20.647 1.00 94.50 101 LYS A O 1
ATOM 822 N N . ALA A 1 102 ? -9.420 -16.957 18.402 1.00 93.75 102 ALA A N 1
ATOM 823 C CA . ALA A 1 102 ? -8.910 -18.328 18.308 1.00 93.75 102 ALA A CA 1
ATOM 824 C C . ALA A 1 102 ? -7.510 -18.460 18.943 1.00 93.75 102 ALA A C 1
ATOM 826 O O . ALA A 1 102 ? -7.297 -19.287 19.830 1.00 93.75 102 ALA A O 1
ATOM 827 N N . LYS A 1 103 ? -6.586 -17.546 18.614 1.00 93.75 103 LYS A N 1
ATOM 828 C CA . LYS A 1 103 ? -5.230 -17.500 19.204 1.00 93.75 103 LYS A CA 1
ATOM 829 C C . LYS A 1 103 ? -5.229 -17.287 20.724 1.00 93.75 103 LYS A C 1
ATOM 831 O O . LYS A 1 103 ? -4.291 -17.684 21.415 1.00 93.75 103 LYS A O 1
ATOM 836 N N . TYR A 1 104 ? -6.229 -16.589 21.258 1.00 93.12 104 TYR A N 1
ATOM 837 C CA . TYR A 1 104 ? -6.382 -16.362 22.698 1.00 93.12 104 TYR A CA 1
ATOM 838 C C . TYR A 1 104 ? -6.970 -17.586 23.412 1.00 93.12 104 TYR A C 1
ATOM 840 O O . TYR A 1 104 ? -6.502 -17.931 24.502 1.00 93.12 104 TYR A O 1
ATOM 848 N N . GLN A 1 105 ? -7.922 -18.277 22.777 1.00 91.75 105 GLN A N 1
ATOM 849 C CA . GLN A 1 105 ? -8.495 -19.532 23.269 1.00 91.75 105 GLN A CA 1
ATOM 850 C C . GLN A 1 105 ? -7.434 -20.630 23.398 1.00 91.75 105 GLN A C 1
ATOM 852 O O . GLN A 1 105 ? -7.368 -21.271 24.443 1.00 91.75 105 GLN A O 1
ATOM 857 N N . GLU A 1 106 ? -6.538 -20.770 22.416 1.00 93.19 106 GLU A N 1
ATOM 858 C CA . GLU A 1 106 ? -5.387 -21.691 22.488 1.00 93.19 106 GLU A CA 1
ATOM 859 C C . GLU A 1 106 ? -4.484 -21.422 23.704 1.00 93.19 106 GLU A C 1
ATOM 861 O O . GLU A 1 106 ? -3.894 -22.333 24.276 1.00 93.19 106 GLU A O 1
ATOM 866 N N . LYS A 1 107 ? -4.398 -20.160 24.139 1.00 91.19 107 LYS A N 1
ATOM 867 C CA . LYS A 1 107 ? -3.611 -19.731 25.307 1.00 91.19 107 LYS A CA 1
ATOM 868 C C . LYS A 1 107 ? -4.394 -19.790 26.621 1.00 91.19 107 LYS A C 1
ATOM 870 O O . LYS A 1 107 ? -3.882 -19.333 27.644 1.00 91.19 107 LYS A O 1
ATOM 875 N N . GLY A 1 108 ? -5.635 -20.278 26.596 1.00 89.81 108 GLY A N 1
ATOM 876 C CA . GLY A 1 108 ? -6.517 -20.360 27.760 1.00 89.81 108 GLY A CA 1
ATOM 877 C C . GLY A 1 108 ? -6.955 -19.001 28.318 1.00 89.81 108 GLY A C 1
ATOM 878 O O . GLY A 1 108 ? -7.334 -18.916 29.484 1.00 89.81 108 GLY A O 1
ATOM 879 N N . LYS A 1 109 ? -6.880 -17.920 27.528 1.00 88.44 109 LYS A N 1
ATOM 880 C CA . LYS A 1 109 ? -7.277 -16.569 27.958 1.00 88.44 109 LYS A CA 1
ATOM 881 C C . LYS A 1 109 ? -8.517 -16.111 27.187 1.00 88.44 109 LYS A C 1
ATOM 883 O O . LYS A 1 109 ? -8.502 -16.163 25.961 1.00 88.44 109 LYS A O 1
ATOM 888 N N . PRO A 1 110 ? -9.571 -15.607 27.852 1.00 88.00 110 PRO A N 1
ATOM 889 C CA . PRO A 1 110 ? -10.710 -15.039 27.144 1.00 88.00 110 PRO A CA 1
ATOM 890 C C . PRO A 1 110 ? -10.337 -13.684 26.529 1.00 88.00 110 PRO A C 1
ATOM 892 O O . PRO A 1 110 ? -9.644 -12.871 27.148 1.00 88.00 110 PRO A O 1
ATOM 895 N N . LEU A 1 111 ? -10.814 -13.424 25.311 1.00 88.50 111 LEU A N 1
ATOM 896 C CA . LEU A 1 111 ? -10.704 -12.112 24.678 1.00 88.50 111 LEU A CA 1
ATOM 897 C C . LEU A 1 111 ? -11.885 -11.241 25.122 1.00 88.50 111 LEU A C 1
ATOM 899 O O . LEU A 1 111 ? -13.038 -11.579 24.867 1.00 88.50 111 LEU A O 1
ATOM 903 N N . THR A 1 112 ? -11.597 -10.137 25.811 1.00 91.38 112 THR A N 1
ATOM 904 C CA . THR A 1 112 ? -12.612 -9.176 26.266 1.00 91.38 112 THR A CA 1
ATOM 905 C C . THR A 1 112 ? -12.970 -8.177 25.165 1.00 91.38 112 THR A C 1
ATOM 907 O O . THR A 1 112 ? -12.191 -7.959 24.235 1.00 91.38 112 THR A O 1
ATOM 910 N N . GLU A 1 113 ? -14.108 -7.492 25.302 1.00 90.81 113 GLU A N 1
ATOM 911 C CA . GLU A 1 113 ? -14.526 -6.418 24.385 1.00 90.81 113 GLU A CA 1
ATOM 912 C C . GLU A 1 113 ? -13.476 -5.299 24.273 1.00 90.81 113 GLU A C 1
ATOM 914 O O . GLU A 1 113 ? -13.183 -4.813 23.184 1.00 90.81 113 GLU A O 1
ATOM 919 N N . ALA A 1 114 ? -12.808 -4.953 25.379 1.00 92.44 114 ALA A N 1
ATOM 920 C CA . ALA A 1 114 ? -11.691 -4.008 25.362 1.00 92.44 114 ALA A CA 1
ATOM 921 C C . ALA A 1 114 ? -10.503 -4.511 24.516 1.00 92.44 114 ALA A C 1
ATOM 923 O O . ALA A 1 114 ? -9.812 -3.718 23.875 1.00 92.44 114 ALA A O 1
ATOM 924 N N . GLY A 1 115 ? -10.266 -5.827 24.493 1.00 93.44 115 GLY A N 1
ATOM 925 C CA . GLY A 1 115 ? -9.292 -6.460 23.606 1.00 93.44 115 GLY A CA 1
ATOM 926 C C . GLY A 1 115 ? -9.678 -6.310 22.135 1.00 93.44 115 GLY A C 1
ATOM 927 O O . GLY A 1 115 ? -8.846 -5.886 21.336 1.00 93.44 115 GLY A O 1
ATOM 928 N N . LEU A 1 116 ? -10.948 -6.557 21.800 1.00 95.12 116 LEU A N 1
ATOM 929 C CA . LEU A 1 116 ? -11.493 -6.363 20.450 1.00 95.12 116 LEU A CA 1
ATOM 930 C C . LEU A 1 116 ? -11.390 -4.903 19.994 1.00 95.12 116 LEU A C 1
ATOM 932 O O . LEU A 1 116 ? -10.937 -4.633 18.886 1.00 95.12 116 LEU A O 1
ATOM 936 N N . MET A 1 117 ? -11.707 -3.949 20.872 1.00 96.12 117 MET A N 1
ATOM 937 C CA . MET A 1 117 ? -11.525 -2.515 20.610 1.00 96.12 117 MET A CA 1
ATOM 938 C C . MET A 1 117 ? -10.066 -2.164 20.290 1.00 96.12 117 MET A C 1
ATOM 940 O O . MET A 1 117 ? -9.804 -1.302 19.449 1.00 96.12 117 MET A O 1
ATOM 944 N N . ARG A 1 118 ? -9.095 -2.828 20.934 1.00 95.88 118 ARG A N 1
ATOM 945 C CA . ARG A 1 118 ? -7.673 -2.632 20.618 1.00 95.88 118 ARG A CA 1
ATOM 946 C C . ARG A 1 118 ? -7.304 -3.211 19.262 1.00 95.88 118 ARG A C 1
ATOM 948 O O . ARG A 1 118 ? -6.632 -2.509 18.514 1.00 95.88 118 ARG A O 1
ATOM 955 N N . VAL A 1 119 ? -7.754 -4.426 18.944 1.00 96.25 119 VAL A N 1
ATOM 956 C CA . VAL A 1 119 ? -7.573 -5.027 17.609 1.00 96.25 119 VAL A CA 1
ATOM 957 C C . VAL A 1 119 ? -8.113 -4.072 16.545 1.00 96.25 119 VAL A C 1
ATOM 959 O O . VAL A 1 119 ? -7.370 -3.662 15.661 1.00 96.25 119 VAL A O 1
ATOM 962 N N . ALA A 1 120 ? -9.343 -3.588 16.720 1.00 96.94 120 ALA A N 1
ATOM 963 C CA . ALA A 1 120 ? -9.965 -2.662 15.783 1.00 96.94 120 ALA A CA 1
ATOM 964 C C . ALA A 1 120 ? -9.201 -1.338 15.618 1.00 96.94 120 ALA A C 1
ATOM 966 O O . ALA A 1 120 ? -9.075 -0.810 14.516 1.00 96.94 120 ALA A O 1
ATOM 967 N N . SER A 1 121 ? -8.655 -0.799 16.711 1.00 96.50 121 SER A N 1
ATOM 968 C CA . SER A 1 121 ? -7.826 0.410 16.675 1.00 96.50 121 SER A CA 1
ATOM 969 C C . SER A 1 121 ? -6.520 0.204 15.895 1.00 96.50 121 SER A C 1
ATOM 971 O O . SER A 1 121 ? -6.080 1.109 15.177 1.00 96.50 121 SER A O 1
ATOM 973 N N . TYR A 1 122 ? -5.897 -0.974 16.021 1.00 95.75 122 TYR A N 1
ATOM 974 C CA . TYR A 1 122 ? -4.700 -1.321 15.253 1.00 95.75 122 TYR A CA 1
ATOM 975 C C . TYR A 1 122 ? -5.018 -1.474 13.767 1.00 95.75 122 TYR A C 1
ATOM 977 O O . TYR A 1 122 ? -4.345 -0.832 12.965 1.00 95.75 122 TYR A O 1
ATOM 985 N N . GLU A 1 123 ? -6.074 -2.205 13.414 1.00 96.38 123 GLU A N 1
ATOM 986 C CA . GLU A 1 123 ? -6.506 -2.369 12.019 1.00 96.38 123 GLU A CA 1
ATOM 987 C C . GLU A 1 123 ? -6.879 -1.036 11.365 1.00 96.38 123 GLU A C 1
ATOM 989 O O . GLU A 1 123 ? -6.454 -0.745 10.251 1.00 96.38 123 GLU A O 1
ATOM 994 N N . LEU A 1 124 ? -7.592 -0.152 12.075 1.00 96.31 124 LEU A N 1
ATOM 995 C CA . LEU A 1 124 ? -7.881 1.191 11.564 1.00 96.31 124 LEU A CA 1
ATOM 996 C C . LEU A 1 124 ? -6.591 1.984 11.304 1.00 96.31 124 LEU A C 1
ATOM 998 O O . LEU A 1 124 ? -6.484 2.713 10.316 1.00 96.31 124 LEU A O 1
ATOM 1002 N N . SER A 1 125 ? -5.619 1.881 12.212 1.00 93.44 125 SER A N 1
ATOM 1003 C CA . SER A 1 125 ? -4.331 2.559 12.053 1.00 93.44 125 SER A CA 1
ATOM 1004 C C . SER A 1 125 ? -3.568 2.006 10.848 1.00 93.44 125 SER A C 1
ATOM 1006 O O . SER A 1 125 ? -3.007 2.786 10.079 1.00 93.44 125 SER A O 1
ATOM 1008 N N . ASP A 1 126 ? -3.579 0.686 10.665 1.00 93.69 126 ASP A N 1
ATOM 1009 C CA . ASP A 1 126 ? -2.933 0.009 9.544 1.00 93.69 126 ASP A CA 1
ATOM 1010 C C . ASP A 1 126 ? -3.607 0.343 8.206 1.00 93.69 126 ASP A C 1
ATOM 1012 O O . ASP A 1 126 ? -2.918 0.691 7.248 1.00 93.69 126 ASP A O 1
ATOM 1016 N N . TYR A 1 127 ? -4.942 0.382 8.161 1.00 95.00 127 TYR A N 1
ATOM 1017 C CA . TYR A 1 127 ? -5.710 0.859 7.009 1.00 95.00 127 TYR A CA 1
ATOM 1018 C C . TYR A 1 127 ? -5.238 2.251 6.558 1.00 95.00 127 TYR A C 1
ATOM 1020 O O . TYR A 1 127 ? -4.924 2.455 5.386 1.00 95.00 127 TYR A O 1
ATOM 1028 N N . TRP A 1 128 ? -5.097 3.211 7.478 1.00 92.50 128 TRP A N 1
ATOM 1029 C CA . TRP A 1 128 ? -4.645 4.561 7.120 1.00 92.50 128 TRP A CA 1
ATOM 1030 C C . TRP A 1 128 ? -3.167 4.624 6.717 1.00 92.50 128 TRP A C 1
ATOM 1032 O O . TRP A 1 128 ? -2.792 5.471 5.902 1.00 92.50 128 TRP A O 1
ATOM 1042 N N . VAL A 1 129 ? -2.319 3.741 7.249 1.00 89.88 129 VAL A N 1
ATOM 1043 C CA . VAL A 1 129 ? -0.922 3.606 6.806 1.00 89.88 129 VAL A CA 1
ATOM 1044 C C . VAL A 1 129 ? -0.863 3.042 5.386 1.00 89.88 129 VAL A C 1
ATOM 1046 O O . VAL A 1 129 ? -0.179 3.620 4.539 1.00 89.88 129 VAL A O 1
ATOM 1049 N N . LYS A 1 130 ? -1.611 1.971 5.099 1.00 91.19 130 LYS A N 1
ATOM 1050 C CA . LYS A 1 130 ? -1.756 1.390 3.757 1.00 91.19 130 LYS A CA 1
ATOM 1051 C C . LYS A 1 130 ? -2.288 2.429 2.775 1.00 91.19 130 LYS A C 1
ATOM 1053 O O . LYS A 1 130 ? -1.666 2.664 1.744 1.00 91.19 130 LYS A O 1
ATOM 10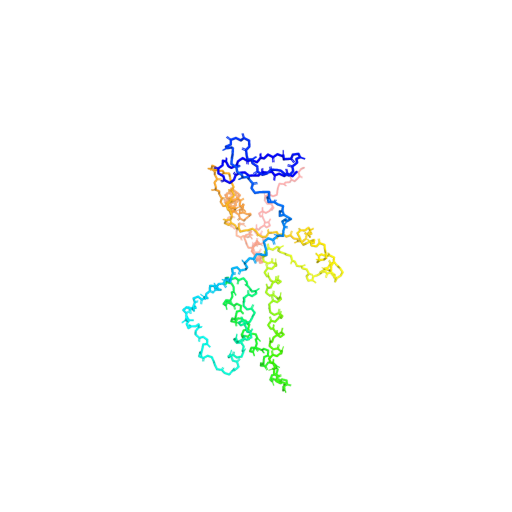58 N N . GLN A 1 131 ? -3.353 3.137 3.140 1.00 90.94 131 GLN A N 1
ATOM 1059 C CA . GLN A 1 131 ? -3.967 4.136 2.271 1.00 90.94 131 GLN A CA 1
ATOM 1060 C C . GLN A 1 131 ? -3.037 5.326 1.992 1.00 90.94 131 GLN A C 1
ATOM 1062 O O . GLN A 1 131 ? -2.967 5.834 0.873 1.00 90.94 131 GLN A O 1
ATOM 1067 N N . ARG A 1 132 ? -2.242 5.749 2.983 1.00 88.06 132 ARG A N 1
ATOM 1068 C CA . ARG A 1 132 ? -1.198 6.761 2.777 1.00 88.06 132 ARG A CA 1
ATOM 1069 C C . ARG A 1 132 ? -0.136 6.283 1.788 1.00 88.06 132 ARG A C 1
ATOM 1071 O O . ARG A 1 132 ? 0.241 7.043 0.900 1.00 88.06 132 ARG A O 1
ATOM 1078 N N . ARG A 1 133 ? 0.319 5.033 1.904 1.00 88.19 133 ARG A N 1
ATOM 1079 C CA . ARG A 1 133 ? 1.285 4.442 0.962 1.00 88.19 133 ARG A CA 1
ATOM 1080 C C . ARG A 1 133 ? 0.707 4.342 -0.451 1.00 88.19 133 ARG A C 1
ATOM 1082 O O . ARG A 1 133 ? 1.414 4.644 -1.401 1.00 88.19 133 ARG A O 1
ATOM 1089 N N . LEU A 1 134 ? -0.571 3.994 -0.587 1.00 87.56 134 LEU A N 1
ATOM 1090 C CA . LEU A 1 134 ? -1.255 3.909 -1.883 1.00 87.56 134 LEU A CA 1
ATOM 1091 C C . LEU A 1 134 ? -1.485 5.263 -2.564 1.00 87.56 134 LEU A C 1
ATOM 1093 O O . LEU A 1 134 ? -1.669 5.303 -3.771 1.00 87.56 134 LEU A O 1
ATOM 1097 N N . THR A 1 135 ? -1.500 6.368 -1.819 1.00 86.25 135 THR A N 1
ATOM 1098 C CA . THR A 1 135 ? -1.800 7.703 -2.374 1.00 86.25 135 THR A CA 1
ATOM 1099 C C . THR A 1 135 ? -0.565 8.582 -2.528 1.00 86.25 135 THR A C 1
ATOM 1101 O O . THR A 1 135 ? -0.476 9.367 -3.466 1.00 86.25 135 THR A O 1
ATOM 1104 N N . THR A 1 136 ? 0.393 8.465 -1.610 1.00 84.44 136 THR A N 1
ATOM 1105 C CA . THR A 1 136 ? 1.550 9.375 -1.506 1.00 84.44 136 THR A CA 1
ATOM 1106 C C . THR A 1 136 ? 2.890 8.642 -1.499 1.00 84.44 136 THR A C 1
ATOM 1108 O O . THR A 1 136 ? 3.933 9.268 -1.305 1.00 84.44 136 THR A O 1
ATOM 1111 N N . TRP A 1 137 ? 2.861 7.308 -1.629 1.00 82.94 137 TRP A N 1
ATOM 1112 C CA . TRP A 1 137 ? 4.020 6.411 -1.531 1.00 82.94 137 TRP A CA 1
ATOM 1113 C C . TRP A 1 137 ? 4.881 6.623 -0.270 1.00 82.94 137 TRP A C 1
ATOM 1115 O O . TRP A 1 137 ? 6.017 6.163 -0.159 1.00 82.94 137 TRP A O 1
ATOM 1125 N N . LEU A 1 138 ? 4.321 7.304 0.732 1.00 86.00 138 LEU A N 1
ATOM 1126 C CA . LEU A 1 138 ? 5.059 7.764 1.891 1.00 86.00 138 LEU A CA 1
ATOM 1127 C C . LEU A 1 138 ? 5.137 6.659 2.945 1.00 86.00 138 LEU A C 1
ATOM 1129 O O . LEU A 1 138 ? 4.164 6.384 3.653 1.00 86.00 138 LEU A O 1
ATOM 1133 N N . ASP A 1 139 ? 6.325 6.079 3.112 1.00 83.69 139 ASP A N 1
ATOM 1134 C CA . ASP A 1 139 ? 6.608 5.166 4.217 1.00 83.69 139 ASP A CA 1
ATOM 1135 C C . ASP A 1 139 ? 7.376 5.852 5.357 1.00 83.69 139 ASP A C 1
ATOM 1137 O O . ASP A 1 139 ? 8.603 6.008 5.335 1.00 83.69 139 ASP A O 1
ATOM 1141 N N . CYS A 1 140 ? 6.636 6.244 6.397 1.00 82.44 140 CYS A N 1
ATOM 1142 C CA . CYS A 1 140 ? 7.208 6.814 7.615 1.00 82.44 140 CYS A CA 1
ATOM 1143 C C . CYS A 1 140 ? 7.686 5.759 8.630 1.00 82.44 140 CYS A C 1
ATOM 1145 O O . CYS A 1 140 ? 8.201 6.139 9.685 1.00 82.44 140 CYS A O 1
ATOM 1147 N N . GLY A 1 141 ? 7.506 4.458 8.359 1.00 80.81 141 GLY A N 1
ATOM 1148 C CA . GLY A 1 141 ? 7.898 3.371 9.266 1.00 80.81 141 GLY A CA 1
ATOM 1149 C C . GLY A 1 141 ? 9.396 3.367 9.578 1.00 80.81 141 GLY A C 1
ATOM 1150 O O . GLY A 1 141 ? 9.788 3.210 10.734 1.00 80.81 141 GLY A O 1
ATOM 1151 N N . ASN A 1 142 ? 10.217 3.678 8.571 1.00 83.19 142 ASN A N 1
ATOM 1152 C CA . ASN A 1 142 ? 11.678 3.723 8.682 1.00 83.19 142 ASN A CA 1
ATOM 1153 C C . ASN A 1 142 ? 12.220 5.049 9.251 1.00 83.19 142 ASN A C 1
ATOM 1155 O O . ASN A 1 142 ? 13.430 5.209 9.395 1.00 83.19 142 ASN A O 1
ATOM 1159 N N . CYS A 1 143 ? 11.360 6.026 9.554 1.00 87.81 143 CYS A N 1
ATOM 1160 C CA . CYS A 1 143 ? 11.781 7.318 10.096 1.00 87.81 143 CYS A CA 1
ATOM 1161 C C . CYS A 1 143 ? 11.952 7.267 11.623 1.00 87.81 143 CYS A C 1
ATOM 1163 O O . CYS A 1 143 ? 11.202 6.590 12.345 1.00 87.81 143 CYS A O 1
ATOM 1165 N N . SER A 1 144 ? 12.894 8.056 12.149 1.00 90.31 144 SER A N 1
ATOM 1166 C CA . SER A 1 144 ? 13.109 8.148 13.596 1.00 90.31 144 SER A CA 1
ATOM 1167 C C . SER A 1 144 ? 11.878 8.728 14.310 1.00 90.31 144 SER A C 1
ATOM 1169 O O . SER A 1 144 ? 11.018 9.380 13.705 1.00 90.31 144 SER A O 1
ATOM 1171 N N . LYS A 1 145 ? 11.752 8.472 15.619 1.00 91.31 145 LYS A N 1
ATOM 1172 C CA . LYS A 1 145 ? 10.640 9.013 16.423 1.00 91.31 145 LYS A CA 1
ATOM 1173 C C . LYS A 1 145 ? 10.656 10.545 16.442 1.00 91.31 145 LYS A C 1
ATOM 1175 O O . LYS A 1 145 ? 9.604 11.165 16.330 1.00 91.31 145 LYS A O 1
ATOM 1180 N N . GLU A 1 146 ? 11.843 11.141 16.527 1.00 92.81 146 GLU A N 1
ATOM 1181 C CA . GLU A 1 146 ? 12.023 12.596 16.522 1.00 92.81 146 GLU A CA 1
ATOM 1182 C C . GLU A 1 146 ? 11.632 13.221 15.184 1.00 92.81 146 GLU A C 1
ATOM 1184 O O . GLU A 1 146 ? 10.913 14.216 15.165 1.00 92.81 146 GLU A O 1
ATOM 1189 N N . GLN A 1 147 ? 12.036 12.612 14.065 1.00 88.69 147 GLN A N 1
ATOM 1190 C CA . GLN A 1 147 ? 11.650 13.072 12.729 1.00 88.69 147 GLN A CA 1
ATOM 1191 C C . GLN A 1 147 ? 10.131 13.053 12.558 1.00 88.69 147 GLN A C 1
ATOM 1193 O O . GLN A 1 147 ? 9.547 14.045 12.134 1.00 88.69 147 GLN A O 1
ATOM 1198 N N . ARG A 1 148 ? 9.472 11.955 12.950 1.00 89.00 148 ARG A N 1
ATOM 1199 C CA . ARG A 1 148 ? 8.006 11.840 12.887 1.00 89.00 148 ARG A CA 1
ATOM 1200 C C . ARG A 1 148 ? 7.295 12.853 13.777 1.00 89.00 148 ARG A C 1
ATOM 1202 O O . ARG A 1 148 ? 6.234 13.339 13.397 1.00 89.00 148 ARG A O 1
ATOM 1209 N N . ARG A 1 149 ? 7.866 13.169 14.943 1.00 91.19 149 ARG A N 1
ATOM 1210 C CA . ARG A 1 149 ? 7.342 14.213 15.827 1.00 91.19 149 ARG A CA 1
ATOM 1211 C C . ARG A 1 149 ? 7.435 15.582 15.158 1.00 91.19 149 ARG A C 1
ATOM 1213 O O . ARG A 1 149 ? 6.412 16.235 15.026 1.00 91.19 149 ARG A O 1
ATOM 1220 N N . LYS A 1 150 ? 8.607 15.948 14.628 1.00 92.88 150 LYS A N 1
ATOM 1221 C CA . LYS A 1 150 ? 8.794 17.200 13.875 1.00 92.88 150 LYS A CA 1
ATOM 1222 C C . LYS A 1 150 ? 7.831 17.306 12.692 1.00 92.88 150 LYS A C 1
ATOM 1224 O O . LYS A 1 150 ? 7.164 18.320 12.558 1.00 92.88 150 LYS A O 1
ATOM 1229 N N . CYS A 1 151 ? 7.686 16.242 11.898 1.00 90.38 151 CYS A N 1
ATOM 1230 C CA . CYS A 1 151 ? 6.748 16.221 10.769 1.00 90.38 151 CYS A CA 1
ATOM 1231 C C . CYS A 1 151 ? 5.293 16.411 11.213 1.00 90.38 151 CYS A C 1
ATOM 1233 O O . CYS A 1 151 ? 4.521 17.017 10.489 1.00 90.38 151 CYS A O 1
ATOM 1235 N N . ARG A 1 152 ? 4.905 15.899 12.390 1.00 88.62 152 ARG A N 1
ATOM 1236 C CA . ARG A 1 152 ? 3.555 16.082 12.941 1.00 88.62 152 ARG A CA 1
ATOM 1237 C C . ARG A 1 152 ? 3.336 17.487 13.497 1.00 88.62 152 ARG A C 1
ATOM 1239 O O . ARG A 1 152 ? 2.248 18.019 13.334 1.00 88.62 152 ARG A O 1
ATOM 1246 N N . ASP A 1 153 ? 4.347 18.053 14.147 1.00 93.56 153 ASP A N 1
ATOM 1247 C CA . ASP A 1 153 ? 4.264 19.376 14.771 1.00 93.56 153 ASP A CA 1
ATOM 1248 C C . ASP A 1 153 ? 4.309 20.501 13.719 1.00 93.56 153 ASP A C 1
ATOM 1250 O O . ASP A 1 153 ? 3.681 21.538 13.904 1.00 93.56 153 ASP A O 1
ATOM 1254 N N . GLN A 1 154 ? 5.043 20.291 12.621 1.00 93.25 154 GLN A N 1
ATOM 1255 C CA . GLN A 1 154 ? 5.271 21.275 11.552 1.00 93.25 154 GLN A CA 1
ATOM 1256 C C . GLN A 1 154 ? 4.527 20.959 10.241 1.00 93.25 154 GLN A C 1
ATOM 1258 O O . GLN A 1 154 ? 4.691 21.687 9.272 1.00 93.25 154 GLN A O 1
ATOM 1263 N N . ASP A 1 155 ? 3.748 19.875 10.200 1.00 87.44 155 ASP A N 1
ATOM 1264 C CA . ASP A 1 155 ? 2.996 19.392 9.027 1.00 87.44 155 ASP A CA 1
ATOM 1265 C C . ASP A 1 155 ? 3.825 19.210 7.734 1.00 87.44 155 ASP A C 1
ATOM 1267 O O . ASP A 1 155 ? 3.370 19.451 6.622 1.00 87.44 155 ASP A O 1
ATOM 1271 N N . LEU A 1 156 ? 5.066 18.726 7.868 1.00 88.88 156 LEU A N 1
ATOM 1272 C CA . LEU A 1 156 ? 6.039 18.588 6.766 1.00 88.88 156 LEU A CA 1
ATOM 1273 C C . LEU A 1 156 ? 5.858 17.311 5.920 1.00 88.88 156 LEU A C 1
ATOM 1275 O O . LEU A 1 156 ? 6.831 16.739 5.424 1.00 88.88 156 LEU A O 1
ATOM 1279 N N . TYR A 1 157 ? 4.638 16.781 5.810 1.00 83.50 157 TYR A N 1
ATOM 1280 C CA . TYR A 1 157 ? 4.412 15.519 5.092 1.00 83.50 157 TYR A CA 1
ATOM 1281 C C . TYR A 1 157 ? 4.528 15.674 3.572 1.00 83.50 157 TYR A C 1
ATOM 1283 O O . TYR A 1 157 ? 5.078 14.779 2.929 1.00 83.50 157 TYR A O 1
ATOM 1291 N N . SER A 1 158 ? 4.049 16.791 3.017 1.00 84.69 158 SER A N 1
ATOM 1292 C CA . SER A 1 158 ? 4.151 17.128 1.588 1.00 84.69 158 SER A CA 1
ATOM 1293 C C . SER A 1 158 ? 5.586 17.397 1.148 1.00 84.69 158 SER A C 1
ATOM 1295 O O . SER A 1 158 ? 5.966 17.064 0.032 1.00 84.69 158 SER A O 1
ATOM 1297 N N . ASP A 1 159 ? 6.393 17.952 2.051 1.00 88.06 159 ASP A N 1
ATOM 1298 C CA . ASP A 1 159 ? 7.762 18.391 1.765 1.00 88.06 159 ASP A CA 1
ATOM 1299 C C . ASP A 1 159 ? 8.779 17.259 1.968 1.00 88.06 159 ASP A C 1
ATOM 1301 O O . ASP A 1 159 ? 9.994 17.447 1.869 1.00 88.06 159 ASP A O 1
ATOM 1305 N N . CYS A 1 160 ? 8.301 16.059 2.305 1.00 87.38 160 CYS A N 1
ATOM 1306 C CA . CYS A 1 160 ? 9.168 14.919 2.506 1.00 87.38 160 CYS A CA 1
ATOM 1307 C C . CYS A 1 160 ? 9.787 14.496 1.164 1.00 87.38 160 CYS A C 1
ATOM 1309 O O . CYS A 1 160 ? 9.053 14.232 0.220 1.00 87.38 160 CYS A O 1
ATOM 1311 N N . PRO A 1 161 ? 11.109 14.270 1.076 1.00 86.62 161 PRO A N 1
ATOM 1312 C CA . PRO A 1 161 ? 11.734 13.789 -0.160 1.00 86.62 161 PRO A CA 1
ATOM 1313 C C . PRO A 1 161 ? 11.258 12.389 -0.589 1.00 86.62 161 PRO A C 1
ATOM 1315 O O . PRO A 1 161 ? 11.521 11.957 -1.704 1.00 86.62 161 PRO A O 1
ATOM 1318 N N . LYS A 1 162 ? 10.577 11.651 0.297 1.00 84.94 162 LYS A N 1
ATOM 1319 C CA . LYS A 1 162 ? 9.949 10.361 -0.021 1.00 84.94 162 LYS A CA 1
ATOM 1320 C C . LYS A 1 162 ? 8.513 10.504 -0.530 1.00 84.94 162 LYS A C 1
ATOM 1322 O O . LYS A 1 162 ? 7.948 9.514 -0.987 1.00 84.94 162 LYS A O 1
ATOM 1327 N N . TYR A 1 163 ? 7.912 11.684 -0.409 1.00 88.31 163 TYR A N 1
ATOM 1328 C CA . TYR A 1 163 ? 6.547 11.940 -0.840 1.00 88.31 163 TYR A CA 1
ATOM 1329 C C . TYR A 1 163 ? 6.473 11.921 -2.367 1.00 88.31 163 TYR A C 1
ATOM 1331 O O . TYR A 1 163 ? 7.146 12.701 -3.034 1.00 88.31 163 TYR A O 1
ATOM 1339 N N . HIS A 1 164 ? 5.641 11.036 -2.909 1.00 87.62 164 HIS A N 1
ATOM 1340 C CA . HIS A 1 164 ? 5.340 10.976 -4.334 1.00 87.62 164 HIS A CA 1
ATOM 1341 C C . HIS A 1 164 ? 3.836 10.797 -4.493 1.00 87.62 164 HIS A C 1
ATOM 1343 O O . HIS A 1 164 ? 3.283 9.763 -4.122 1.00 87.62 164 HIS A O 1
ATOM 1349 N N . GLN A 1 165 ? 3.156 11.811 -5.023 1.00 85.88 165 GLN A N 1
ATOM 1350 C CA . GLN A 1 165 ? 1.725 11.710 -5.268 1.00 85.88 165 GLN A CA 1
ATOM 1351 C C . GLN A 1 165 ? 1.466 10.705 -6.391 1.00 85.88 165 GLN A C 1
ATOM 1353 O O . GLN A 1 165 ? 1.934 10.882 -7.514 1.00 85.88 165 GLN A O 1
ATOM 1358 N N . LEU A 1 166 ? 0.698 9.663 -6.085 1.00 86.88 166 LEU A N 1
ATOM 1359 C CA . LEU A 1 166 ? 0.215 8.732 -7.089 1.00 86.88 166 LEU A CA 1
ATOM 1360 C C . LEU A 1 166 ? -0.970 9.371 -7.813 1.00 86.88 166 LEU A C 1
ATOM 1362 O O . LEU A 1 166 ? -1.959 9.780 -7.200 1.00 86.88 166 LEU A O 1
ATOM 1366 N N . VAL A 1 167 ? -0.830 9.486 -9.129 1.00 88.38 167 VAL A N 1
ATOM 1367 C CA . VAL A 1 167 ? -1.824 10.065 -10.031 1.00 88.38 167 VAL A CA 1
ATOM 1368 C C . VAL A 1 167 ? -2.450 8.929 -10.834 1.00 88.38 167 VAL A C 1
ATOM 1370 O O . VAL A 1 167 ? -1.761 7.993 -11.238 1.00 88.38 167 VAL A O 1
ATOM 1373 N N . SER A 1 168 ? -3.770 8.976 -11.027 1.00 89.44 168 SER A N 1
ATOM 1374 C CA . SER A 1 168 ? -4.462 7.986 -11.854 1.00 89.44 168 SER A CA 1
ATOM 1375 C C . SER A 1 168 ? -4.048 8.140 -13.316 1.00 89.44 168 SER A C 1
ATOM 1377 O O . SER A 1 168 ? -3.962 9.248 -13.824 1.00 89.44 168 SER A O 1
ATOM 1379 N N . LEU A 1 169 ? -3.848 7.032 -14.023 1.00 92.50 169 LEU A N 1
ATOM 1380 C CA . LEU A 1 169 ? -3.553 7.067 -15.458 1.00 92.50 169 LEU A CA 1
ATOM 1381 C C . LEU A 1 169 ? -4.708 7.645 -16.292 1.00 92.50 169 LEU A C 1
ATOM 1383 O O . LEU A 1 169 ? -4.475 8.222 -17.349 1.00 92.50 169 LEU A O 1
ATOM 1387 N N . ASN A 1 170 ? -5.931 7.576 -15.765 1.00 93.19 170 ASN A N 1
ATOM 1388 C CA . ASN A 1 170 ? -7.130 8.126 -16.393 1.00 93.19 170 ASN A CA 1
ATOM 1389 C C . ASN A 1 170 ? -7.308 9.624 -16.083 1.00 93.19 170 ASN A C 1
ATOM 1391 O O . ASN A 1 170 ? -8.373 10.190 -16.329 1.00 93.19 170 ASN A O 1
ATOM 1395 N N . THR A 1 171 ? -6.321 10.289 -15.465 1.00 91.44 171 THR A N 1
ATOM 1396 C CA . THR A 1 171 ? -6.397 11.743 -15.309 1.00 91.44 171 THR A CA 1
ATOM 1397 C C . THR A 1 171 ? -6.300 12.401 -16.671 1.00 91.44 171 THR A C 1
ATOM 1399 O O . THR A 1 171 ? -5.335 12.179 -17.399 1.00 91.44 171 THR A O 1
ATOM 1402 N N . VAL A 1 172 ? -7.283 13.239 -16.980 1.00 90.94 172 VAL A N 1
ATOM 1403 C CA . VAL A 1 172 ? -7.296 14.037 -18.202 1.00 90.94 172 VAL A CA 1
ATOM 1404 C C . VAL A 1 172 ? -6.261 15.151 -18.084 1.00 90.94 172 VAL A C 1
ATOM 1406 O O . VAL A 1 172 ? -6.282 15.936 -17.135 1.00 90.94 172 VAL A O 1
ATOM 1409 N N . VAL A 1 173 ? -5.369 15.209 -19.063 1.00 88.38 173 VAL A N 1
ATOM 1410 C CA . VAL A 1 173 ? -4.322 16.211 -19.229 1.00 88.38 173 VAL A CA 1
ATOM 1411 C C . VAL A 1 173 ? -4.539 16.908 -20.571 1.00 88.38 173 VAL A C 1
ATOM 1413 O O . VAL A 1 173 ? -4.944 16.292 -21.555 1.00 88.38 173 VAL A O 1
ATOM 1416 N N . GLY A 1 174 ? -4.281 18.211 -20.610 1.00 80.75 174 GLY A N 1
ATOM 1417 C CA . GLY A 1 174 ? -4.414 19.020 -21.817 1.00 80.75 174 GLY A CA 1
ATOM 1418 C C . GLY A 1 174 ? -5.334 20.215 -21.624 1.00 80.75 174 GLY A C 1
ATOM 1419 O O . GLY A 1 174 ? -6.029 20.336 -20.614 1.00 80.75 174 GLY A O 1
ATOM 1420 N N . ASP A 1 175 ? -5.270 21.123 -22.588 1.00 78.44 175 ASP A N 1
ATOM 1421 C CA . ASP A 1 175 ? -5.987 22.394 -22.562 1.00 78.44 175 ASP A CA 1
ATOM 1422 C C . ASP A 1 175 ? -7.331 22.284 -23.303 1.00 78.44 175 ASP A C 1
ATOM 1424 O O . ASP A 1 175 ? -7.627 21.255 -23.920 1.00 78.44 175 ASP A O 1
ATOM 1428 N N . ASP A 1 176 ? -8.141 23.344 -23.275 1.00 75.44 176 ASP A N 1
ATOM 1429 C CA . ASP A 1 176 ? -9.538 23.381 -23.755 1.00 75.44 176 ASP A CA 1
ATOM 1430 C C . ASP A 1 176 ? -9.790 22.838 -25.184 1.00 75.44 176 ASP A C 1
ATOM 1432 O O . ASP A 1 176 ? -10.932 22.522 -25.528 1.00 75.44 176 ASP A O 1
ATOM 1436 N N . GLY A 1 177 ? -8.750 22.681 -26.011 1.00 77.00 177 GLY A N 1
ATOM 1437 C 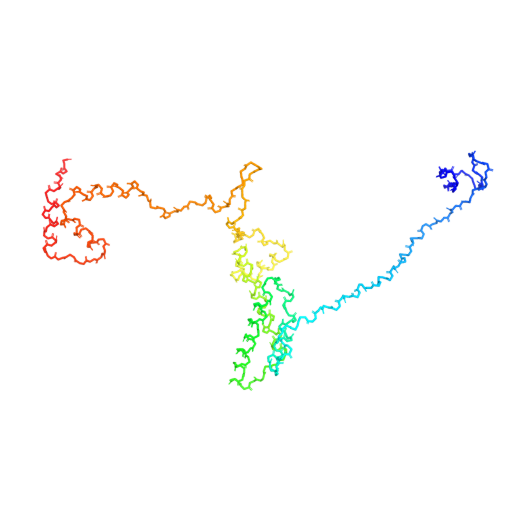CA . GLY A 1 177 ? -8.831 22.119 -27.365 1.00 77.00 177 GLY A CA 1
ATOM 1438 C C . GLY A 1 177 ? -8.476 20.632 -27.514 1.00 77.00 177 GLY A C 1
ATOM 1439 O O . GLY A 1 177 ? -8.945 20.005 -28.461 1.00 77.00 177 GLY A O 1
ATOM 1440 N N . HIS A 1 178 ? -7.683 20.045 -26.610 1.00 78.81 178 HIS A N 1
ATOM 1441 C CA . HIS A 1 178 ? -7.199 18.663 -26.729 1.00 78.81 178 HIS A CA 1
ATOM 1442 C C . HIS A 1 178 ? -7.049 18.016 -25.352 1.00 78.81 178 HIS A C 1
ATOM 1444 O O . HIS A 1 178 ? -6.027 18.161 -24.688 1.00 78.81 178 HIS A O 1
ATOM 1450 N N . LYS A 1 179 ? -8.088 17.285 -24.944 1.00 86.81 179 LYS A N 1
ATOM 1451 C CA . LYS A 1 179 ? -8.107 16.482 -23.721 1.00 86.81 179 LYS A CA 1
ATOM 1452 C C . LYS A 1 179 ? -7.640 15.071 -24.058 1.00 86.81 179 LYS A C 1
ATOM 1454 O O . LYS A 1 179 ? -8.306 14.397 -24.837 1.00 86.81 179 LYS A O 1
ATOM 1459 N N . ALA A 1 180 ? -6.526 14.660 -23.476 1.00 88.88 180 ALA A N 1
ATOM 1460 C CA . ALA A 1 180 ? -5.976 13.315 -23.584 1.00 88.88 180 ALA A CA 1
ATOM 1461 C C . ALA A 1 180 ? -5.805 12.734 -22.179 1.00 88.88 180 ALA A C 1
ATOM 1463 O O . ALA A 1 180 ? -5.656 13.471 -21.203 1.00 88.88 180 ALA A O 1
ATOM 1464 N N . GLU A 1 181 ? -5.860 11.419 -22.038 1.00 92.00 181 GLU A N 1
ATOM 1465 C CA . GLU A 1 181 ? -5.586 10.782 -20.751 1.00 92.00 181 GLU A CA 1
ATOM 1466 C C . GLU A 1 181 ? -4.073 10.689 -20.514 1.00 92.00 181 GLU A C 1
ATOM 1468 O O . GLU A 1 181 ? -3.293 10.530 -21.452 1.00 92.00 181 GLU A O 1
ATOM 1473 N N . LEU A 1 182 ? -3.634 10.766 -19.253 1.00 92.12 182 LEU A N 1
ATOM 1474 C CA . LEU A 1 182 ? -2.213 10.659 -18.897 1.00 92.12 182 LEU A CA 1
ATOM 1475 C C . LEU A 1 182 ? -1.583 9.364 -19.438 1.00 92.12 182 LEU A C 1
ATOM 1477 O O . LEU A 1 182 ? -0.413 9.361 -19.819 1.00 92.12 182 LEU A O 1
ATOM 1481 N N . ILE A 1 183 ? -2.369 8.285 -19.510 1.00 92.56 183 ILE A N 1
ATOM 1482 C CA . ILE A 1 183 ? -1.950 6.995 -20.063 1.00 92.56 183 ILE A CA 1
ATOM 1483 C C . ILE A 1 183 ? -1.449 7.080 -21.511 1.00 92.56 183 ILE A C 1
ATOM 1485 O O . ILE A 1 183 ? -0.540 6.341 -21.874 1.00 92.56 183 ILE A O 1
ATOM 1489 N N . GLU A 1 184 ? -1.986 7.990 -22.324 1.00 89.94 184 GLU A N 1
ATOM 1490 C CA . GLU A 1 184 ? -1.649 8.109 -23.750 1.00 89.94 184 GLU A CA 1
ATOM 1491 C C . GLU A 1 184 ? -0.241 8.675 -23.979 1.00 89.94 184 GLU A C 1
ATOM 1493 O O . GLU A 1 184 ? 0.342 8.491 -25.046 1.00 89.94 184 GLU A O 1
ATOM 1498 N N . PHE A 1 185 ? 0.323 9.345 -22.971 1.00 89.44 185 PHE A N 1
ATOM 1499 C CA . PHE A 1 185 ? 1.653 9.952 -23.035 1.00 89.44 185 PHE A CA 1
ATOM 1500 C C . PHE A 1 185 ? 2.767 9.037 -22.522 1.00 89.44 185 PHE A C 1
ATOM 1502 O O . PHE A 1 185 ? 3.945 9.378 -22.649 1.00 89.44 185 PHE A O 1
ATOM 1509 N N . LEU A 1 186 ? 2.424 7.896 -21.921 1.00 89.94 186 LEU A N 1
ATOM 1510 C CA . LEU A 1 186 ? 3.415 6.944 -21.437 1.00 89.94 186 LEU A CA 1
ATOM 1511 C C . LEU A 1 186 ? 3.955 6.123 -22.608 1.00 89.94 186 LEU A C 1
ATOM 1513 O O . LEU A 1 186 ? 3.222 5.376 -23.255 1.00 89.94 186 LEU A O 1
ATOM 1517 N N . ALA A 1 187 ? 5.254 6.254 -22.869 1.00 88.50 187 ALA A N 1
ATOM 1518 C CA . ALA A 1 187 ? 5.935 5.401 -23.829 1.00 88.50 187 ALA A CA 1
ATOM 1519 C C . ALA A 1 187 ? 6.006 3.962 -23.293 1.00 88.50 187 ALA A C 1
ATOM 1521 O O . ALA A 1 187 ? 6.283 3.738 -22.114 1.00 88.50 187 ALA A O 1
ATOM 1522 N N . ASP A 1 188 ? 5.773 2.983 -24.166 1.00 87.06 188 ASP A N 1
ATOM 1523 C CA . ASP A 1 188 ? 6.048 1.584 -23.848 1.00 87.06 188 ASP A CA 1
ATOM 1524 C C . ASP A 1 188 ? 7.541 1.311 -24.064 1.00 87.06 188 ASP A C 1
ATOM 1526 O O . ASP A 1 188 ? 7.987 1.064 -25.184 1.00 87.06 188 ASP A O 1
ATOM 1530 N N . ASP A 1 189 ? 8.321 1.354 -22.983 1.00 83.38 189 ASP A N 1
ATOM 1531 C CA . ASP A 1 189 ? 9.762 1.066 -23.005 1.00 83.38 189 ASP A CA 1
ATOM 1532 C C . ASP A 1 189 ? 10.083 -0.378 -23.445 1.00 83.38 189 ASP A C 1
ATOM 1534 O O . ASP A 1 189 ? 11.226 -0.690 -23.781 1.00 83.38 189 ASP A O 1
ATOM 1538 N N . ASN A 1 190 ? 9.081 -1.267 -23.473 1.00 82.50 190 ASN A N 1
ATOM 1539 C CA . ASN A 1 190 ? 9.201 -2.628 -23.993 1.00 82.50 190 ASN A CA 1
ATOM 1540 C C . ASN A 1 190 ? 8.655 -2.774 -25.420 1.00 82.50 190 ASN A C 1
ATOM 1542 O O . ASN A 1 190 ? 8.555 -3.902 -25.923 1.00 82.50 190 ASN A O 1
ATOM 1546 N N . ALA A 1 191 ? 8.308 -1.670 -26.089 1.00 85.88 191 ALA A N 1
ATOM 1547 C CA . ALA A 1 191 ? 7.846 -1.709 -27.464 1.00 85.88 191 ALA A CA 1
ATOM 1548 C C . ALA A 1 191 ? 8.887 -2.409 -28.347 1.00 85.88 191 ALA A C 1
ATOM 1550 O O . ALA A 1 191 ? 10.084 -2.111 -28.330 1.00 85.88 191 ALA A O 1
ATOM 1551 N N . ILE A 1 192 ? 8.420 -3.371 -29.142 1.00 83.00 192 ILE A N 1
ATOM 1552 C CA . ILE A 1 192 ? 9.283 -4.091 -30.075 1.00 83.00 192 ILE A CA 1
ATOM 1553 C C . ILE A 1 192 ? 9.790 -3.094 -31.113 1.00 83.00 192 ILE A C 1
ATOM 1555 O O . ILE A 1 192 ? 9.013 -2.615 -31.939 1.00 83.00 192 ILE A O 1
ATOM 1559 N N . ASP A 1 193 ? 11.100 -2.858 -31.134 1.00 88.94 193 ASP A N 1
ATOM 1560 C CA . ASP A 1 193 ? 11.737 -2.143 -32.234 1.00 88.94 193 ASP A CA 1
ATOM 1561 C C . ASP A 1 193 ? 11.614 -2.982 -33.518 1.00 88.94 193 ASP A C 1
ATOM 1563 O O . ASP A 1 193 ? 12.324 -3.970 -33.746 1.00 88.94 193 ASP A O 1
ATOM 1567 N N . ILE A 1 194 ? 10.645 -2.604 -34.355 1.00 89.62 194 ILE A N 1
ATOM 1568 C CA . ILE A 1 194 ? 10.320 -3.291 -35.607 1.00 89.62 194 ILE A CA 1
ATOM 1569 C C . ILE A 1 194 ? 11.505 -3.218 -36.572 1.00 89.62 194 ILE A C 1
ATOM 1571 O O . ILE A 1 194 ? 11.769 -4.194 -37.278 1.00 89.62 194 ILE A O 1
ATOM 1575 N N . VAL A 1 195 ? 12.233 -2.099 -36.591 1.00 91.69 195 VAL A N 1
ATOM 1576 C CA . VAL A 1 195 ? 13.376 -1.898 -37.487 1.00 91.69 195 VAL A CA 1
ATOM 1577 C C . VAL A 1 195 ? 14.521 -2.798 -37.050 1.00 91.69 195 VAL A C 1
ATOM 1579 O O . VAL A 1 195 ? 14.975 -3.619 -37.848 1.00 91.69 195 VAL A O 1
ATOM 1582 N N . ALA A 1 196 ? 14.893 -2.763 -35.768 1.00 91.00 196 ALA A N 1
ATOM 1583 C CA . ALA A 1 196 ? 15.915 -3.657 -35.230 1.00 91.00 196 ALA A CA 1
ATOM 1584 C C . ALA A 1 196 ? 15.545 -5.132 -35.440 1.00 91.00 196 ALA A C 1
ATOM 1586 O O . ALA A 1 196 ? 16.394 -5.951 -35.803 1.00 91.00 196 ALA A O 1
ATOM 1587 N N . ARG A 1 197 ? 14.264 -5.493 -35.288 1.00 89.69 197 ARG A N 1
ATOM 1588 C CA . ARG A 1 197 ? 13.782 -6.858 -35.539 1.00 89.69 197 ARG A CA 1
ATOM 1589 C C . ARG A 1 197 ? 13.884 -7.255 -37.015 1.00 89.69 197 ARG A C 1
ATOM 1591 O O . ARG A 1 197 ? 14.244 -8.399 -37.313 1.00 89.69 197 ARG A O 1
ATOM 1598 N N . LEU A 1 198 ? 13.563 -6.354 -37.943 1.00 92.94 198 LEU A N 1
ATOM 1599 C CA . LEU A 1 198 ? 13.690 -6.595 -39.383 1.00 92.94 198 LEU A CA 1
ATOM 1600 C C . LEU A 1 198 ? 15.156 -6.707 -39.810 1.00 92.94 198 LEU A C 1
ATOM 1602 O O . LEU A 1 198 ? 15.491 -7.616 -40.574 1.00 92.94 198 LEU A O 1
ATOM 1606 N N . ASP A 1 199 ? 16.030 -5.855 -39.286 1.00 93.25 199 ASP A N 1
ATOM 1607 C CA . ASP A 1 199 ? 17.460 -5.893 -39.580 1.00 93.25 199 ASP A CA 1
ATOM 1608 C C . ASP A 1 199 ? 18.121 -7.144 -39.000 1.00 93.25 199 ASP A C 1
ATOM 1610 O O . ASP A 1 199 ? 18.858 -7.831 -39.710 1.00 93.25 199 ASP A O 1
ATOM 1614 N N . ALA A 1 200 ? 17.765 -7.541 -37.775 1.00 90.50 200 ALA A N 1
ATOM 1615 C CA . ALA A 1 200 ? 18.189 -8.818 -37.208 1.00 90.50 200 ALA A CA 1
ATOM 1616 C C . ALA A 1 200 ? 17.737 -9.997 -38.085 1.00 90.50 200 ALA A C 1
ATOM 1618 O O . ALA A 1 200 ? 18.518 -10.911 -38.355 1.00 90.50 200 ALA A O 1
ATOM 1619 N N . ARG A 1 201 ? 16.497 -9.972 -38.596 1.00 90.94 201 ARG A N 1
ATOM 1620 C CA . ARG A 1 201 ? 15.997 -11.008 -39.513 1.00 90.94 201 ARG A CA 1
ATOM 1621 C C . ARG A 1 201 ? 16.794 -11.044 -40.816 1.00 90.94 201 ARG A C 1
ATOM 1623 O O . ARG A 1 201 ? 17.170 -12.135 -41.242 1.00 90.94 201 ARG A O 1
ATOM 1630 N N . ARG A 1 202 ? 17.061 -9.891 -41.436 1.00 92.75 202 ARG A N 1
ATOM 1631 C CA . ARG A 1 202 ? 17.875 -9.789 -42.660 1.00 92.75 202 ARG A CA 1
ATOM 1632 C C . ARG A 1 202 ? 19.289 -10.311 -42.428 1.00 92.75 202 ARG A C 1
ATOM 1634 O O . ARG A 1 202 ? 19.774 -11.123 -43.211 1.00 92.75 202 ARG A O 1
ATOM 1641 N N . TYR A 1 203 ? 19.914 -9.910 -41.323 1.00 90.44 203 TYR A N 1
ATOM 1642 C CA . TYR A 1 203 ? 21.250 -10.358 -40.947 1.00 90.44 203 TYR A CA 1
ATOM 1643 C C . TYR A 1 203 ? 21.295 -11.880 -40.773 1.00 90.44 203 TYR A C 1
ATOM 1645 O O . TYR A 1 203 ? 22.117 -12.546 -41.396 1.00 90.44 203 TYR A O 1
ATOM 1653 N N . LEU A 1 204 ? 20.354 -12.456 -40.016 1.00 91.56 204 LEU A N 1
ATOM 1654 C CA . LEU A 1 204 ? 20.270 -13.904 -39.797 1.00 91.56 204 LEU A CA 1
ATOM 1655 C C . LEU A 1 204 ? 19.973 -14.695 -41.080 1.00 91.56 204 LEU A C 1
ATOM 1657 O O . LEU A 1 204 ? 20.484 -15.802 -41.233 1.00 91.56 204 LEU A O 1
ATOM 1661 N N . GLN A 1 205 ? 19.190 -14.143 -42.012 1.00 91.69 205 GLN A N 1
ATOM 1662 C CA . GLN A 1 205 ? 18.938 -14.763 -43.320 1.00 91.69 205 GLN A CA 1
ATOM 1663 C C . GLN A 1 205 ? 20.196 -14.849 -44.195 1.00 91.69 205 GLN A C 1
ATOM 1665 O O . GLN A 1 205 ? 20.292 -15.762 -45.013 1.00 91.69 205 GLN A O 1
ATOM 1670 N N . GLY A 1 206 ? 21.162 -13.946 -44.005 1.00 90.38 206 GLY A N 1
ATOM 1671 C CA . GLY A 1 206 ? 22.454 -13.989 -44.693 1.00 90.38 206 GLY A CA 1
ATOM 1672 C C . GLY A 1 206 ? 23.379 -15.118 -44.223 1.00 90.38 206 GLY A C 1
ATOM 1673 O O . GLY A 1 206 ? 24.329 -15.459 -44.927 1.00 90.38 206 GLY A O 1
ATOM 1674 N N . PHE A 1 207 ? 23.116 -15.730 -43.062 1.00 90.81 207 PHE A N 1
ATOM 1675 C CA . PHE A 1 207 ? 23.947 -16.809 -42.529 1.00 90.81 207 PHE A CA 1
ATOM 1676 C C . PHE A 1 207 ? 23.464 -18.204 -42.943 1.00 90.81 207 PHE A C 1
ATOM 1678 O O . PHE A 1 207 ? 22.266 -18.454 -43.095 1.00 90.81 207 PHE A O 1
ATOM 1685 N N . PRO A 1 208 ? 24.384 -19.184 -43.024 1.00 93.69 208 PRO A N 1
ATOM 1686 C CA . PRO A 1 208 ? 24.004 -20.583 -43.147 1.00 93.69 208 PRO A CA 1
ATOM 1687 C C . PRO A 1 208 ? 23.093 -21.015 -41.989 1.00 93.69 208 PRO A C 1
ATOM 1689 O O . PRO A 1 208 ? 23.411 -20.784 -40.819 1.00 93.69 208 PRO A O 1
ATOM 1692 N N . ARG A 1 209 ? 22.004 -21.735 -42.300 1.00 92.50 209 ARG A N 1
ATOM 1693 C CA . ARG A 1 209 ? 21.005 -22.208 -41.314 1.00 92.50 209 ARG A CA 1
ATOM 1694 C C . ARG A 1 209 ? 21.631 -22.895 -40.095 1.00 92.50 209 ARG A C 1
ATOM 1696 O O . ARG A 1 209 ? 21.176 -22.699 -38.973 1.00 92.50 209 ARG A O 1
ATOM 1703 N N . ARG A 1 210 ? 22.698 -23.671 -40.308 1.00 92.12 210 ARG A N 1
ATOM 1704 C CA . ARG A 1 210 ? 23.402 -24.396 -39.242 1.00 92.12 210 ARG A CA 1
ATOM 1705 C C . ARG A 1 210 ? 24.123 -23.464 -38.258 1.00 92.12 210 ARG A C 1
ATOM 1707 O O . ARG A 1 210 ? 24.107 -23.744 -37.067 1.00 92.12 210 ARG A O 1
ATOM 1714 N N . ILE A 1 211 ? 24.692 -22.341 -38.714 1.00 94.06 211 ILE A N 1
ATOM 1715 C CA . ILE A 1 211 ? 25.277 -21.323 -37.817 1.00 94.06 211 ILE A CA 1
ATOM 1716 C C . ILE A 1 211 ? 24.187 -20.656 -36.980 1.00 94.06 211 ILE A C 1
ATOM 1718 O O . ILE A 1 211 ? 24.356 -20.514 -35.772 1.00 94.06 211 ILE A O 1
ATOM 1722 N N . VAL A 1 212 ? 23.053 -20.307 -37.594 1.00 94.12 212 VAL A N 1
ATOM 1723 C CA . VAL A 1 212 ? 21.920 -19.689 -36.885 1.00 94.12 212 VAL A CA 1
ATOM 1724 C C . VAL A 1 212 ? 21.384 -20.615 -35.787 1.00 94.12 212 VAL A C 1
ATOM 1726 O O . VAL A 1 212 ? 21.157 -20.172 -34.664 1.00 94.12 212 VAL A O 1
ATOM 1729 N N . GLN A 1 213 ? 21.260 -21.917 -36.063 1.00 93.56 213 GLN A N 1
ATOM 1730 C CA . GLN A 1 213 ? 20.863 -22.917 -35.063 1.00 93.56 213 GLN A CA 1
ATOM 1731 C C . GLN A 1 213 ? 21.860 -23.017 -33.899 1.00 93.56 213 GLN A C 1
ATOM 1733 O O . GLN A 1 213 ? 21.450 -23.075 -32.741 1.00 93.56 213 GLN A O 1
ATOM 1738 N N . ILE A 1 214 ? 23.166 -23.009 -34.187 1.00 94.69 214 ILE A N 1
ATOM 1739 C CA . ILE A 1 214 ? 24.221 -23.017 -33.160 1.00 94.69 214 ILE A CA 1
ATOM 1740 C C . ILE A 1 214 ? 24.158 -21.744 -32.303 1.00 94.69 214 ILE A C 1
ATOM 1742 O O . ILE A 1 214 ? 24.252 -21.822 -31.078 1.00 94.69 214 ILE A O 1
ATOM 1746 N N . ALA A 1 215 ? 23.956 -20.580 -32.925 1.00 92.38 215 ALA A N 1
ATOM 1747 C CA . ALA A 1 215 ? 23.803 -19.307 -32.224 1.00 92.38 215 ALA A CA 1
ATOM 1748 C C . ALA A 1 215 ? 22.569 -19.307 -31.307 1.00 92.38 215 ALA A C 1
ATOM 1750 O O . ALA A 1 215 ? 22.673 -18.901 -30.152 1.00 92.38 215 ALA A O 1
ATOM 1751 N N . TYR A 1 216 ? 21.437 -19.839 -31.780 1.00 93.62 216 TYR A N 1
ATOM 1752 C CA . TYR A 1 216 ? 20.219 -19.975 -30.979 1.00 93.62 216 TYR A CA 1
ATOM 1753 C C . TYR A 1 216 ? 20.409 -20.899 -29.769 1.00 93.62 216 TYR A C 1
ATOM 1755 O O . TYR A 1 216 ? 19.990 -20.556 -28.663 1.00 93.62 216 TYR A O 1
ATOM 1763 N N . LYS A 1 217 ? 21.099 -22.039 -29.943 1.00 94.88 217 LYS A N 1
ATOM 1764 C CA . LYS A 1 217 ? 21.452 -22.934 -28.827 1.00 94.88 217 LYS A CA 1
ATOM 1765 C C . LYS A 1 217 ? 22.269 -22.203 -27.763 1.00 94.88 217 LYS A C 1
ATOM 1767 O O . LYS A 1 217 ? 21.963 -22.323 -26.583 1.00 94.88 217 LYS A O 1
ATOM 1772 N N . LYS A 1 218 ? 23.261 -21.409 -28.184 1.00 93.56 218 LYS A N 1
ATOM 1773 C CA . LYS A 1 218 ? 24.108 -20.621 -27.279 1.00 93.56 218 LYS A CA 1
ATOM 1774 C C . LYS A 1 218 ? 23.325 -19.514 -26.562 1.00 93.56 218 LYS A C 1
ATOM 1776 O O . LYS A 1 218 ? 23.497 -19.355 -25.361 1.00 93.56 218 LYS A O 1
ATOM 1781 N N . TYR A 1 219 ? 22.463 -18.785 -27.276 1.00 93.19 219 TYR A N 1
ATOM 1782 C CA . TYR A 1 219 ? 21.580 -17.764 -26.696 1.00 93.19 219 TYR A CA 1
ATOM 1783 C C . TYR A 1 219 ? 20.630 -18.358 -25.648 1.00 93.19 219 TYR A C 1
ATOM 1785 O O . TYR A 1 219 ? 20.462 -17.791 -24.576 1.00 93.19 219 TYR A O 1
ATOM 1793 N N . SER A 1 220 ? 20.079 -19.542 -25.924 1.00 93.50 220 SER A N 1
ATOM 1794 C CA . SER A 1 220 ? 19.157 -20.249 -25.023 1.00 93.50 220 SER A CA 1
ATOM 1795 C C . SER A 1 220 ? 19.868 -21.015 -23.892 1.00 93.50 220 SER A C 1
ATOM 1797 O O . SER A 1 220 ? 19.216 -21.725 -23.134 1.00 93.50 220 SER A O 1
ATOM 1799 N N . GLY A 1 221 ? 21.200 -20.921 -23.786 1.00 94.12 221 GLY A N 1
ATOM 1800 C CA . GLY A 1 221 ? 21.987 -21.561 -22.725 1.00 94.12 221 GLY A CA 1
ATOM 1801 C C . GLY A 1 221 ? 22.248 -23.066 -22.893 1.00 94.12 221 GLY A C 1
ATOM 1802 O O . GLY A 1 221 ? 22.783 -23.693 -21.981 1.00 94.12 221 GLY A O 1
ATOM 1803 N N . TYR A 1 222 ? 21.923 -23.670 -24.040 1.00 93.75 222 TYR A N 1
ATOM 1804 C CA . TYR A 1 222 ? 22.202 -25.087 -24.296 1.00 93.75 222 TYR A CA 1
ATOM 1805 C C . TYR A 1 222 ? 23.691 -25.343 -24.571 1.00 93.75 222 TYR A C 1
ATOM 1807 O O . TYR A 1 222 ? 24.374 -24.562 -25.241 1.00 93.75 222 TYR A O 1
ATOM 1815 N N . GLN A 1 223 ? 24.190 -26.498 -24.120 1.00 92.31 223 GLN A N 1
ATOM 1816 C CA . GLN A 1 223 ? 25.549 -26.936 -24.436 1.00 92.31 223 GLN A CA 1
ATOM 1817 C C . GLN A 1 223 ? 25.684 -27.307 -25.922 1.00 92.31 223 GLN A C 1
ATOM 1819 O O . GLN A 1 223 ? 24.844 -28.003 -26.492 1.00 92.31 223 GLN A O 1
ATOM 1824 N N . LEU A 1 224 ? 26.772 -26.855 -26.553 1.00 92.50 224 LEU A N 1
ATOM 1825 C CA . LEU A 1 224 ? 27.089 -27.199 -27.941 1.00 92.50 224 LEU A CA 1
ATOM 1826 C C . LEU A 1 224 ? 27.732 -28.586 -28.028 1.00 92.50 224 LEU A C 1
ATOM 1828 O O . LEU A 1 224 ? 28.739 -28.833 -27.353 1.00 92.50 224 LEU A O 1
ATOM 1832 N N . ASP A 1 225 ? 27.199 -29.427 -28.917 1.00 92.81 225 ASP A N 1
ATOM 1833 C CA . ASP A 1 225 ? 27.768 -30.726 -29.290 1.00 92.81 225 ASP A CA 1
ATOM 1834 C C . ASP A 1 225 ? 29.141 -30.564 -29.977 1.00 92.81 225 ASP A C 1
ATOM 1836 O O . ASP A 1 225 ? 29.455 -29.512 -30.546 1.00 92.81 225 ASP A O 1
ATOM 1840 N N . GLY A 1 226 ? 29.969 -31.610 -29.969 1.00 93.50 226 GLY A N 1
ATOM 1841 C CA . GLY A 1 226 ? 31.293 -31.608 -30.597 1.00 93.50 226 GLY A CA 1
ATOM 1842 C C . GLY A 1 226 ? 31.240 -31.242 -32.084 1.00 93.50 226 GLY A C 1
ATOM 1843 O O . GLY A 1 226 ? 32.067 -30.463 -32.564 1.00 93.50 226 GLY A O 1
ATOM 1844 N N . LYS A 1 227 ? 30.211 -31.713 -32.802 1.00 9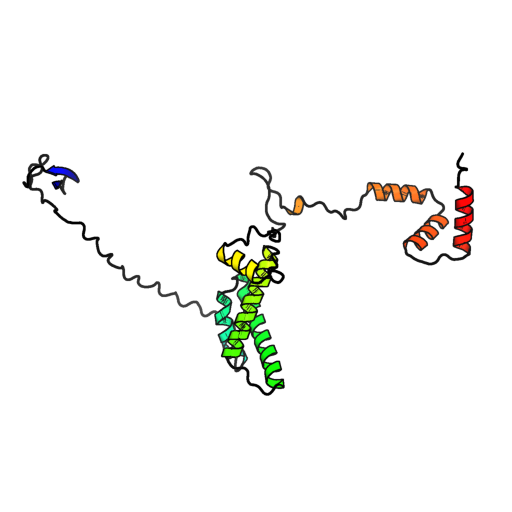2.69 227 LYS A N 1
ATOM 1845 C CA . LYS A 1 227 ? 29.986 -31.375 -34.218 1.00 92.69 227 LYS A CA 1
ATOM 1846 C C . LYS A 1 227 ? 29.640 -29.899 -34.422 1.00 92.69 227 LYS A C 1
ATOM 1848 O O . LYS A 1 227 ? 30.094 -29.295 -35.393 1.00 92.69 227 LYS A O 1
ATOM 1853 N N . ASP A 1 228 ? 28.863 -29.318 -33.511 1.00 93.00 228 ASP A N 1
ATOM 1854 C CA . ASP A 1 228 ? 28.468 -27.907 -33.555 1.00 93.00 228 ASP A CA 1
ATOM 1855 C C . ASP A 1 228 ? 29.667 -26.994 -33.258 1.00 93.00 228 ASP A C 1
ATOM 1857 O O . ASP A 1 228 ? 29.894 -26.016 -33.973 1.00 93.00 228 ASP A O 1
ATOM 1861 N N . ARG A 1 229 ? 30.503 -27.358 -32.274 1.00 92.56 229 ARG A N 1
ATOM 1862 C CA . ARG A 1 229 ? 31.761 -26.650 -31.970 1.00 92.56 229 ARG A CA 1
ATOM 1863 C C . ARG A 1 229 ? 32.733 -26.685 -33.145 1.00 92.56 229 ARG A C 1
ATOM 1865 O O . ARG A 1 229 ? 33.300 -25.652 -33.501 1.00 92.56 229 ARG A O 1
ATOM 1872 N N . TYR A 1 230 ? 32.903 -27.853 -33.766 1.00 95.06 230 TYR A N 1
ATOM 1873 C CA . TYR A 1 230 ? 33.771 -28.011 -34.931 1.00 95.06 230 TYR A CA 1
ATOM 1874 C C . TYR A 1 230 ? 33.299 -27.148 -36.109 1.00 95.06 230 TYR A C 1
ATOM 1876 O O . TYR A 1 230 ? 34.093 -26.416 -36.703 1.00 95.06 230 TYR A O 1
ATOM 1884 N N . TYR A 1 231 ? 31.997 -27.179 -36.412 1.00 94.12 231 TYR A N 1
ATOM 1885 C CA . TYR A 1 231 ? 31.412 -26.388 -37.495 1.00 94.12 231 TYR A CA 1
ATOM 1886 C C . TYR A 1 231 ? 31.552 -24.877 -37.252 1.00 94.12 231 TYR A C 1
ATOM 1888 O O . TYR A 1 231 ? 31.942 -24.144 -38.162 1.00 94.12 231 TYR A O 1
ATOM 1896 N N . LEU A 1 232 ? 31.318 -24.415 -36.017 1.00 92.88 232 LEU A N 1
ATOM 1897 C CA . LEU A 1 232 ? 31.527 -23.018 -35.629 1.00 92.88 232 LEU A CA 1
ATOM 1898 C C . LEU A 1 232 ? 32.997 -22.594 -35.778 1.00 92.88 232 LEU A C 1
ATOM 1900 O O . LEU A 1 232 ? 33.270 -21.538 -36.342 1.00 92.88 232 LEU A O 1
ATOM 1904 N N . CYS A 1 233 ? 33.945 -23.422 -35.325 1.00 92.81 233 CYS A N 1
ATOM 1905 C CA . CYS A 1 233 ? 35.380 -23.142 -35.438 1.00 92.81 233 CYS A CA 1
ATOM 1906 C C . CYS A 1 233 ? 35.816 -22.980 -36.901 1.00 92.81 233 CYS A C 1
ATOM 1908 O O . CYS A 1 233 ? 36.503 -22.018 -37.244 1.00 92.81 233 CYS A O 1
ATOM 1910 N N . GLN A 1 234 ? 35.372 -23.887 -37.775 1.00 92.69 234 GLN A N 1
ATOM 1911 C CA . GLN A 1 234 ? 35.663 -23.807 -39.207 1.00 92.69 234 GLN A CA 1
ATOM 1912 C C . GLN A 1 234 ? 35.061 -22.556 -39.852 1.00 92.69 234 GLN A C 1
ATOM 1914 O O . GLN A 1 234 ? 35.703 -21.926 -40.690 1.00 92.69 234 GLN A O 1
ATOM 1919 N N . PHE A 1 235 ? 33.842 -22.176 -39.460 1.00 91.06 235 PHE A N 1
ATOM 1920 C CA . PHE A 1 235 ? 33.198 -20.969 -39.970 1.00 91.06 235 PHE A CA 1
ATOM 1921 C C . PHE A 1 235 ? 33.955 -19.701 -39.552 1.00 91.06 235 PHE A C 1
ATOM 1923 O O . PHE A 1 235 ? 34.276 -18.885 -40.410 1.00 91.06 235 PHE A O 1
ATOM 1930 N N . LEU A 1 236 ? 34.339 -19.585 -38.275 1.00 89.25 236 LEU A N 1
ATOM 1931 C CA . LEU A 1 236 ? 35.097 -18.438 -37.760 1.00 89.25 236 LEU A CA 1
ATOM 1932 C C . LEU A 1 236 ? 36.457 -18.272 -38.449 1.00 89.25 236 LEU A C 1
ATOM 1934 O O . LEU A 1 236 ? 36.814 -17.155 -38.819 1.00 89.25 236 LEU A O 1
ATOM 1938 N N . LYS A 1 237 ? 37.182 -19.376 -38.683 1.00 89.44 237 LYS A N 1
ATOM 1939 C CA . LYS A 1 237 ? 38.463 -19.362 -39.413 1.00 89.44 237 LYS A CA 1
ATOM 1940 C C . LYS A 1 237 ? 38.325 -18.845 -40.846 1.00 89.44 237 LYS A C 1
ATOM 1942 O O . LYS A 1 237 ? 39.245 -18.218 -41.350 1.00 89.44 237 LYS A O 1
ATOM 1947 N N . LYS A 1 238 ? 37.189 -19.105 -41.503 1.00 86.81 238 LYS A N 1
ATOM 1948 C CA . LYS A 1 238 ? 36.917 -18.631 -42.870 1.00 86.81 238 LYS A CA 1
ATOM 1949 C C . LYS A 1 238 ? 36.503 -17.162 -42.922 1.00 86.81 238 LYS A C 1
ATOM 1951 O O . LYS A 1 238 ? 36.762 -16.504 -43.921 1.00 86.81 238 LYS A O 1
ATOM 1956 N N . THR A 1 239 ? 35.822 -16.664 -41.891 1.00 83.69 239 THR A N 1
ATOM 1957 C CA . THR A 1 239 ? 35.296 -15.289 -41.859 1.00 83.69 239 THR A CA 1
ATOM 1958 C C . THR A 1 239 ? 36.250 -14.276 -41.231 1.00 83.69 239 THR A C 1
ATOM 1960 O O . THR A 1 239 ? 36.060 -13.077 -41.425 1.00 83.69 239 THR A O 1
ATOM 1963 N N . GLN A 1 240 ? 37.251 -14.721 -40.464 1.00 82.94 240 GLN A N 1
ATOM 1964 C CA . GLN A 1 240 ? 38.287 -13.837 -39.931 1.00 82.94 240 GLN A CA 1
ATOM 1965 C C . GLN A 1 240 ? 39.104 -13.240 -41.078 1.00 82.94 240 GLN A C 1
ATOM 1967 O O . GLN A 1 240 ? 39.815 -13.945 -41.790 1.00 82.94 240 GLN A O 1
ATOM 1972 N N . LYS A 1 241 ? 39.006 -11.920 -41.244 1.00 76.38 241 LYS A N 1
ATOM 1973 C CA . LYS A 1 241 ? 39.949 -11.171 -42.071 1.00 76.38 241 LYS A CA 1
ATOM 1974 C C . LYS A 1 241 ? 41.253 -11.005 -41.281 1.00 76.38 241 LYS A C 1
ATOM 1976 O O . LYS A 1 241 ? 41.173 -10.762 -40.074 1.00 76.38 241 LYS A O 1
ATOM 1981 N N . PRO A 1 242 ? 42.429 -11.132 -41.917 1.00 72.75 242 PRO A N 1
ATOM 1982 C CA . PRO A 1 242 ? 43.680 -10.770 -41.267 1.00 72.75 242 PRO A CA 1
ATOM 1983 C C . PRO A 1 242 ? 43.613 -9.290 -40.879 1.00 72.75 242 PRO A C 1
ATOM 1985 O O . PRO A 1 242 ? 43.244 -8.446 -41.698 1.00 72.75 242 PRO A O 1
ATOM 1988 N N . LEU A 1 243 ? 43.905 -8.996 -39.614 1.00 68.50 243 LEU A N 1
ATOM 1989 C CA . LEU A 1 243 ? 44.130 -7.630 -39.159 1.00 68.50 243 LEU A CA 1
ATOM 1990 C C . LEU A 1 243 ? 45.487 -7.214 -39.739 1.00 68.50 243 LEU A C 1
ATOM 1992 O O . LEU A 1 243 ? 46.512 -7.730 -39.296 1.00 68.50 243 LEU A O 1
ATOM 1996 N N . PHE A 1 244 ? 45.464 -6.395 -40.790 1.00 56.31 244 PHE A N 1
ATOM 1997 C CA . PHE A 1 244 ? 46.638 -5.662 -41.260 1.00 56.31 244 PHE A CA 1
ATOM 1998 C C . PHE A 1 244 ? 46.805 -4.398 -40.424 1.00 56.31 244 PHE A C 1
ATOM 2000 O O . PHE A 1 244 ? 45.762 -3.764 -40.132 1.00 56.31 244 PHE A O 1
#

Foldseek 3Di:
DWWADPPVRDIDDDPDPFAADPPPRHGTDDPPDPCPPPPPPPPPPPPPPPPPPPPPVPVLVPDDDPLVLLLVLLVVCLVVDDPVCSVVSSVVLSVQLVVVQVVCVVVVHGQDSVNSNVSSVVSSVVNVQVVCCVAFVDDCVPPDPVVVVCCVVVVCRCVDPRTDGDDDQQDWDDDPPDTDGNVVPDDDPPPPPPVVVVVVVVVLVPDDPLLSVLVVCVVVPHDDDPVSVVVVVVVCVVPDDDDD

Radius of gyration: 40.69 Å; chains: 1; bounding box: 90×101×73 Å

pLDDT: mean 82.11, std 15.93, range [42.28, 96.94]

=== Feature glossary ===
The record interleaves many kinds of information about one protein. Here is each kind framed as the question it answers.

Q: Are the domains correctly placed relative to each other?
A: Predicted aligned error is AlphaFold's pairwise confidence. Unlike pLDDT (per-residue), PAE is per-residue-pair and captures whether two parts of the structure are correctly placed relative to each other. Units are ångströms of expected positional error.

Q: Which residues are in helices, strands, or loops?
A: Eight-state secondary structure (DSSP): H is the canonical α-helix, G the tighter 3₁₀-helix, I the wider π-helix; E/B are β-structure, T and S are turns and bends, and '-' is everything else. DSSP derives these from the pattern of main-chain N–H···O=C hydrogen bonds, not from the sequence.

Q: What if only a Cα trace is available?
A: P-SEA three-state annotation labels each residue as helix, strand, or coil based purely on the geometry of the Cα trace. It serves as a fallback when the full backbone (and thus DSSP) is unavailable.

Q: What are the backbone torsion angles?
A: φ (phi) and ψ (psi) are the two rotatable backbone dihedrals per residue: φ is the C(i-1)–N–Cα–C torsion, ψ is the N–Cα–C–N(i+1) torsion, both in degrees on (−180°, 180°]. α-helical residues cluster near (−60°, −45°); β-strand residues near (−120°, +130°). A Ramachandran plot is simply a scatter of (φ, ψ) for every residue.

Q: What known structures does this most resemble?
A: Structural nearest neighbors (via Foldseek easy-search vs the PDB). Reported per hit: target PDB id, E-value, and alignment TM-score. A TM-score above ~0.5 is the conventional threshold for 'same fold'.

Q: What family and function is it annotated with?
A: Database cross-references. InterPro integrates a dozen domain/family signature databases into unified entries with residue-range hits. GO terms attach function/process/location labels with evidence codes. CATH codes position the fold in a four-level structural taxonomy. Organism is the NCBI-taxonomy species name.

Q: Which residues are buried vs exposed?
A: Solvent accessibility: the surface area of each residue that a 1.4 Å water probe can touch, in Å². When only backbone atoms are present the absolute values are lower than full-atom SASA (side chains contribute most of the area) and are flagged as backbone-only.

Q: What do the diagnostic plots show?
A: Three diagnostic plots accompany the record. The Cα contact map visualizes the tertiary structure as a 2D adjacency matrix (8 Å cutoff, sequence-local contacts suppressed). The Ramachandran plot shows the distribution of backbone (φ, ψ) torsions, with points in the α and β basins reflecting secondary structure content. The PAE plot shows AlphaFold's inter-residue confidence as a color matrix.

Q: What is the amino-acid chain?
A: The amino-acid sequence is the protein's primary structure: the linear order of residues from the N-terminus to the C-terminus, written in one-letter code. Everything else here — the 3D coordinates, the secondary structure, the domain annotations — is ultimately a consequence of this string.

Q: What do the rendered images show?
A: The six renders are orthographic views along the three Cartesian axes in both directions. Representation (cartoon, sticks, or surface) and color scheme (sequence-rainbow or by-chain) vary across proteins so the training set covers all the common visualization conventions.

Q: Where is each backbone atom in 3D?
A: The mmCIF table is the protein's shape written out atom by atom. For each backbone N, Cα, C, and carbonyl O, it records an (x, y, z) coordinate triple in Å plus the residue type, chain letter, and residue number.

Q: How mobile is each atom in the crystal?
A: For experimental (PDB) structures, the B-factor (temperature factor) quantifies the positional spread of each atom in the crystal — a combination of thermal vibration and static disorder — in units of Å². High B-factors mark flexible loops or poorly resolved regions; low B-factors mark the rigid, well-ordered core.

Q: How big and how compact is the whole molecule?
A: Three whole-structure scalars: the radius of gyration (RMS distance of Cα from centroid, in Å), the count of Cα–Cα contacts (pairs closer than 8 Å and separated by more than four residues in sequence — i.e. tertiary, not local, contacts), and the bounding-box dimensions. Together they distinguish compact globular folds from extended fibres or disordered chains.

Q: What does the local fold look like, residue by residue?
A: A 3Di character summarizes, for each residue, the relative orientation of the Cα frame of its nearest spatial neighbor. Because it encodes fold topology rather than chemistry, 3Di alignments detect remote structural similarity that sequence alignment misses.

Q: How confident is the AlphaFold model at each residue?
A: For AlphaFold models, the B-factor field carries pLDDT — the model's own estimate of local accuracy on a 0–100 scale. Regions with pLDDT<50 should be treated as essentially unmodeled; they often correspond to intrinsically disordered segments.